Protein AF-A0A925V4B1-F1 (afdb_monomer)

Nearest PDB structures (foldseek):
  7tzh-assembly2_B  TM=5.522E-01  e=5.238E-01  Homo sapiens
  5gni-assembly1_B  TM=4.401E-01  e=1.198E+00  Homo sapiens
  6gvl-assembly1_A  TM=3.655E-01  e=3.356E-01  Homo sapiens
  5gni-assembly1_A  TM=3.678E-01  e=2.738E+00  Homo sapiens
  5c14-assembly1_A  TM=4.143E-01  e=3.764E+00  Homo sapiens

Secondary structure (DSSP, 8-state):
---TTSPSSPTTSPPPPHHHHHHHHHHHHTT---------S----PPPPPPTTSS-S--TT--B--S-SS--TT--TTS-HHHHHHHTTTSTTS--EEEEEEEESSTTPPTTB-----SSEEEEEEETTT--EEEEPP-TTSEEEEETTTSPTT--SSEEEEEEETTEEEE-SS-BSSSBHHHHS-TT--TT--SSEE--

pLDDT: mean 86.22, std 14.66, range [41.09, 98.56]

Solvent-accessible surface area (backbone atoms only — not comparable to full-atom values): 11482 Å² total; per-residue (Å²): 136,84,52,87,90,68,52,77,50,55,85,89,47,75,60,80,53,71,67,63,52,49,55,54,49,52,41,53,76,65,66,58,66,85,67,74,87,67,81,77,84,67,95,68,97,63,78,79,75,78,58,45,74,76,56,79,73,46,55,88,65,79,41,63,70,81,75,77,91,77,79,55,92,53,58,72,18,47,46,46,54,41,61,53,41,58,74,55,51,89,42,95,84,49,69,59,61,54,34,28,33,34,33,19,75,37,14,26,37,46,67,31,25,38,30,42,56,53,98,55,35,33,42,36,43,29,17,70,65,61,66,51,72,49,79,32,60,36,36,87,30,3,25,31,69,36,44,53,91,77,48,62,88,66,68,37,60,43,28,45,40,33,27,34,42,73,94,40,65,33,73,53,92,67,61,34,81,56,38,43,43,19,70,32,23,25,44,74,27,35,99,85,38,81,9,32,44,44,59,88

Radius of gyration: 22.38 Å; Cα contacts (8 Å, |Δi|>4): 380; chains: 1; bounding box: 33×60×64 Å

Structure (mmCIF, N/CA/C/O backbone):
data_AF-A0A925V4B1-F1
#
_entry.id   AF-A0A925V4B1-F1
#
loop_
_atom_site.group_PDB
_atom_site.id
_atom_site.type_symbol
_atom_site.label_atom_id
_atom_site.label_alt_id
_atom_site.label_comp_id
_atom_site.label_asym_id
_atom_site.label_entity_id
_atom_site.label_seq_id
_atom_site.pdbx_PDB_ins_code
_atom_site.Cartn_x
_atom_site.Cartn_y
_atom_site.Cartn_z
_atom_site.occupancy
_atom_site.B_iso_or_equiv
_atom_site.auth_seq_id
_atom_site.auth_comp_id
_atom_site.auth_asym_id
_atom_site.auth_atom_id
_atom_site.pdbx_PDB_model_num
ATOM 1 N N . MET A 1 1 ? 1.334 -31.512 34.031 1.00 49.00 1 MET A N 1
ATOM 2 C CA . MET A 1 1 ? 1.306 -31.664 35.501 1.00 49.00 1 MET A CA 1
ATOM 3 C C . MET A 1 1 ? 0.247 -30.714 36.030 1.00 49.00 1 MET A C 1
ATOM 5 O O . MET A 1 1 ? 0.410 -29.515 35.861 1.00 49.00 1 MET A O 1
ATOM 9 N N . LEU A 1 2 ? -0.864 -31.246 36.541 1.00 57.34 2 LEU A N 1
ATOM 10 C CA . LEU A 1 2 ? -1.879 -30.469 37.255 1.00 57.34 2 LEU A CA 1
ATOM 11 C C . LEU A 1 2 ? -1.449 -30.425 38.724 1.00 57.34 2 LEU A C 1
ATOM 13 O O . LEU A 1 2 ? -1.161 -31.473 39.297 1.00 57.34 2 LEU A O 1
ATOM 17 N N . ASP A 1 3 ? -1.338 -29.231 39.299 1.00 68.06 3 ASP A N 1
ATOM 18 C CA . ASP A 1 3 ? -1.132 -29.069 40.737 1.00 68.06 3 ASP A CA 1
ATOM 19 C C . ASP A 1 3 ? -2.505 -28.954 41.407 1.00 68.06 3 ASP A C 1
ATOM 21 O O . ASP A 1 3 ? -3.164 -27.912 41.343 1.00 68.06 3 ASP A O 1
ATOM 25 N N . ASP A 1 4 ? -2.957 -30.047 42.021 1.00 67.88 4 ASP A N 1
ATOM 26 C CA . ASP A 1 4 ? -4.250 -30.097 42.709 1.00 67.88 4 ASP A CA 1
ATOM 27 C C . ASP A 1 4 ? -4.299 -29.184 43.947 1.00 67.88 4 ASP A C 1
ATOM 29 O O . ASP A 1 4 ? -5.389 -28.820 44.396 1.00 67.88 4 ASP A O 1
ATOM 33 N N . ALA A 1 5 ? -3.142 -28.782 44.490 1.00 72.50 5 ALA A N 1
ATOM 34 C CA . ALA A 1 5 ? -3.058 -27.887 45.640 1.00 72.50 5 ALA A CA 1
ATOM 35 C C . ALA A 1 5 ? -3.142 -26.397 45.253 1.00 72.50 5 ALA A C 1
ATOM 37 O O . ALA A 1 5 ? -3.520 -25.578 46.094 1.00 72.50 5 ALA A O 1
ATOM 38 N N . ALA A 1 6 ? -2.839 -26.040 44.000 1.00 71.88 6 ALA A N 1
ATOM 39 C CA . ALA A 1 6 ? -2.863 -24.663 43.494 1.00 71.88 6 ALA A CA 1
ATOM 40 C C . ALA A 1 6 ? -3.460 -24.587 42.071 1.00 71.88 6 ALA A C 1
ATOM 42 O O . ALA A 1 6 ? -2.751 -24.339 41.093 1.00 71.88 6 ALA A O 1
ATOM 43 N N . PRO A 1 7 ? -4.778 -24.799 41.930 1.00 68.88 7 PRO A N 1
ATOM 44 C CA . PRO A 1 7 ? -5.421 -24.859 40.625 1.00 68.88 7 PRO A CA 1
ATOM 45 C C . PRO A 1 7 ? -5.481 -23.490 39.937 1.00 68.88 7 PRO A C 1
ATOM 47 O O . PRO A 1 7 ? -5.865 -22.492 40.550 1.00 68.88 7 PRO A O 1
ATOM 50 N N . MET A 1 8 ? -5.178 -23.467 38.637 1.00 73.88 8 MET A N 1
ATOM 51 C CA . MET A 1 8 ? -5.327 -22.290 37.776 1.00 73.88 8 MET A CA 1
ATOM 52 C C . MET A 1 8 ? -6.611 -22.393 36.925 1.00 73.88 8 MET A C 1
ATOM 54 O O . MET A 1 8 ? -6.894 -23.467 36.389 1.00 73.88 8 MET A O 1
ATOM 58 N N . PRO A 1 9 ? -7.372 -21.296 36.762 1.00 77.38 9 PRO A N 1
ATOM 59 C CA . PRO A 1 9 ? -7.164 -20.007 37.417 1.00 77.38 9 PRO A CA 1
ATOM 60 C C . PRO A 1 9 ? -7.539 -20.059 38.914 1.00 77.38 9 PRO A C 1
ATOM 62 O O . PRO A 1 9 ? -8.447 -20.806 39.295 1.00 77.38 9 PRO A O 1
ATOM 65 N N . PRO A 1 10 ? -6.862 -19.271 39.772 1.00 77.44 10 PRO A N 1
ATOM 66 C CA . PRO A 1 10 ? -7.240 -19.154 41.171 1.00 77.44 10 PRO A CA 1
ATOM 67 C C . PRO A 1 10 ? -8.636 -18.528 41.266 1.00 77.44 10 PRO A C 1
ATOM 69 O O . PRO A 1 10 ? -9.036 -17.732 40.410 1.00 77.44 10 PRO A O 1
ATOM 72 N N . ALA A 1 11 ? -9.385 -18.870 42.315 1.00 71.25 11 ALA A N 1
ATOM 73 C CA . ALA A 1 11 ? -10.698 -18.274 42.550 1.00 71.25 11 ALA A CA 1
ATOM 74 C C . ALA A 1 11 ? -10.593 -16.730 42.564 1.00 71.25 11 ALA A C 1
ATOM 76 O O . ALA A 1 11 ? -9.664 -16.198 43.179 1.00 71.25 11 ALA A O 1
ATOM 77 N N . PRO A 1 12 ? -11.514 -15.998 41.906 1.00 74.75 12 PRO A N 1
ATOM 78 C CA . PRO A 1 12 ? -12.818 -16.440 41.395 1.00 74.75 12 PRO A CA 1
ATOM 79 C C . PRO A 1 12 ? -12.824 -16.912 39.927 1.00 74.75 12 PRO A C 1
ATOM 81 O O . PRO A 1 12 ? -13.897 -17.045 39.341 1.00 74.75 12 PRO A O 1
ATOM 84 N N . GLY A 1 13 ? -11.662 -17.142 39.310 1.00 76.31 13 GLY A N 1
ATOM 85 C CA . GLY A 1 13 ? -11.591 -17.625 37.932 1.00 76.31 13 GLY A CA 1
ATOM 86 C C . GLY A 1 13 ? -12.298 -18.973 37.762 1.00 76.31 13 GLY A C 1
ATOM 87 O O . GLY A 1 13 ? -12.144 -19.878 38.582 1.00 76.31 13 GLY A O 1
ATOM 88 N N . THR A 1 14 ? -13.080 -19.113 36.692 1.00 80.44 14 THR A N 1
ATOM 89 C CA . THR A 1 14 ? -13.706 -20.396 36.341 1.00 80.44 14 THR A CA 1
ATOM 90 C C . THR A 1 14 ? -12.685 -21.261 35.613 1.00 80.44 14 THR A C 1
ATOM 92 O O . THR A 1 14 ? -11.988 -20.777 34.722 1.00 80.44 14 THR A O 1
ATOM 95 N N . ARG A 1 15 ? -12.562 -22.531 36.011 1.00 79.69 15 ARG A N 1
ATOM 96 C CA . ARG A 1 15 ? -11.698 -23.489 35.310 1.00 79.69 15 ARG A CA 1
ATOM 97 C C . ARG A 1 15 ? -12.251 -23.785 33.923 1.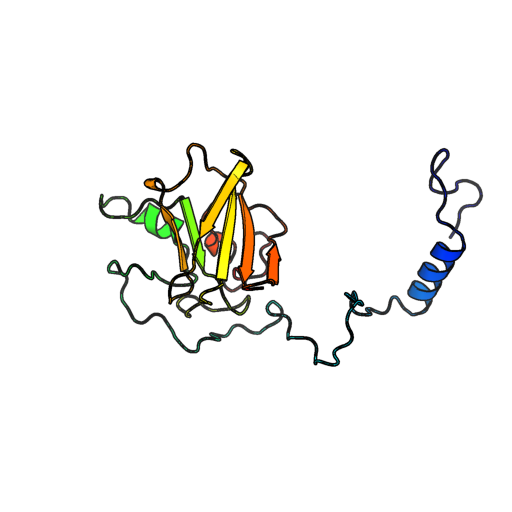00 79.69 15 ARG A C 1
ATOM 99 O O . ARG A 1 15 ? -13.463 -23.767 33.723 1.00 79.69 15 ARG A O 1
ATOM 106 N N . VAL A 1 16 ? -11.346 -24.122 33.012 1.00 83.19 16 VAL A N 1
ATOM 107 C CA . VAL A 1 16 ? -11.712 -24.672 31.707 1.00 83.19 16 VAL A CA 1
ATOM 108 C C . VAL A 1 16 ? -12.557 -25.940 31.928 1.00 83.19 16 VAL A C 1
ATOM 110 O O . VAL A 1 16 ? -12.183 -26.766 32.772 1.00 83.19 16 VAL A O 1
ATOM 113 N N . PRO A 1 17 ? -13.699 -26.088 31.239 1.00 86.31 17 PRO A N 1
ATOM 114 C CA . PRO A 1 17 ? -14.506 -27.302 31.267 1.00 86.31 17 PRO A CA 1
ATOM 115 C C . PRO A 1 17 ? -13.692 -28.567 30.940 1.00 86.31 17 PRO A C 1
ATOM 117 O O . PRO A 1 17 ? -12.715 -28.533 30.191 1.00 86.31 17 PRO A O 1
ATOM 120 N N . ALA A 1 18 ? -14.058 -29.702 31.542 1.00 83.56 18 ALA A N 1
ATOM 121 C CA . ALA A 1 18 ? -13.287 -30.946 31.416 1.00 83.56 18 ALA A CA 1
ATOM 122 C C . ALA A 1 18 ? -13.274 -31.507 29.981 1.00 83.56 18 ALA A C 1
ATOM 124 O O . ALA A 1 18 ? -12.309 -32.148 29.574 1.00 83.56 18 ALA A O 1
ATOM 125 N N . ASP A 1 19 ? -14.334 -31.254 29.224 1.00 83.88 19 ASP A N 1
ATOM 126 C CA . ASP A 1 19 ? -14.480 -31.568 27.805 1.00 83.88 19 ASP A CA 1
ATOM 127 C C . ASP A 1 19 ? -13.567 -30.707 26.920 1.00 83.88 19 ASP A C 1
ATOM 129 O O . ASP A 1 19 ? -12.874 -31.253 26.065 1.00 83.88 19 ASP A O 1
ATOM 133 N N . GLU A 1 20 ? -13.470 -29.399 27.172 1.00 84.56 20 GLU A N 1
ATOM 134 C CA . GLU A 1 20 ? -12.514 -28.524 26.472 1.00 84.56 20 GLU A CA 1
ATOM 135 C C . GLU A 1 20 ? -11.054 -28.926 26.748 1.00 84.56 20 GLU A C 1
ATOM 137 O O . GLU A 1 20 ? -10.224 -28.989 25.837 1.00 84.56 20 GLU A O 1
ATOM 142 N N . LEU A 1 21 ? -10.742 -29.276 27.999 1.00 84.88 21 LEU A N 1
ATOM 143 C CA . LEU A 1 21 ? -9.432 -29.808 28.385 1.00 84.88 21 LEU A CA 1
ATOM 144 C C . LEU A 1 21 ? -9.098 -31.121 27.6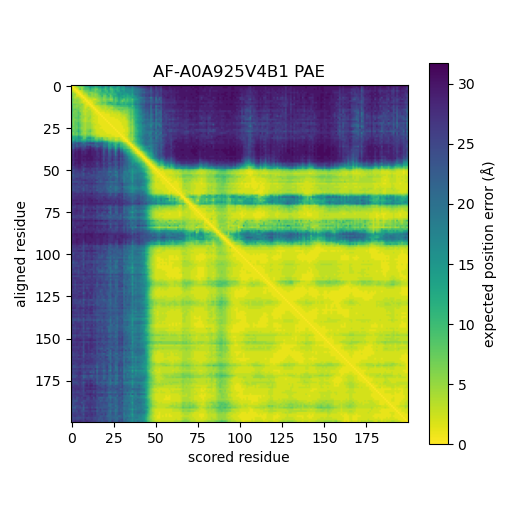68 1.00 84.88 21 LEU A C 1
ATOM 146 O O . LEU A 1 21 ? -7.956 -31.301 27.243 1.00 84.88 21 LEU A O 1
ATOM 150 N N . ALA A 1 22 ? -10.070 -32.024 27.524 1.00 85.81 22 ALA A N 1
ATOM 151 C CA . ALA A 1 22 ? -9.876 -33.302 26.844 1.00 85.81 22 ALA A CA 1
ATOM 152 C C . ALA A 1 22 ? -9.576 -33.117 25.348 1.00 85.81 22 ALA A C 1
ATOM 154 O O . ALA A 1 22 ? -8.694 -33.790 24.816 1.00 85.81 22 ALA A O 1
ATOM 155 N N . ILE A 1 23 ? -10.251 -32.169 24.687 1.00 84.56 23 ILE A N 1
ATOM 156 C CA . ILE A 1 23 ? -9.988 -31.814 23.283 1.00 84.56 23 ILE A CA 1
ATOM 157 C C . ILE A 1 23 ? -8.551 -31.301 23.121 1.00 84.56 23 ILE A C 1
ATOM 159 O O . ILE A 1 23 ? -7.816 -31.763 22.248 1.00 84.56 23 ILE A O 1
ATOM 163 N N . PHE A 1 24 ? -8.120 -30.387 23.994 1.00 83.56 24 PHE A N 1
ATOM 164 C CA . PHE A 1 24 ? -6.766 -29.836 23.944 1.00 83.56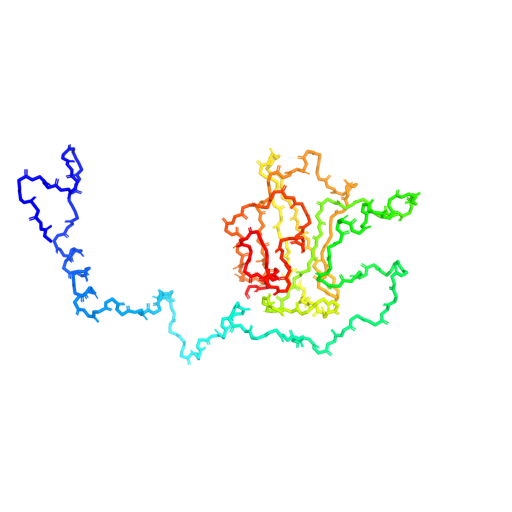 24 PHE A CA 1
ATOM 165 C C . PHE A 1 24 ? -5.681 -30.888 24.231 1.00 83.56 24 PHE A C 1
ATOM 167 O O . PHE A 1 24 ? -4.649 -30.920 23.562 1.00 83.56 24 PHE A O 1
ATOM 174 N N . GLN A 1 25 ? -5.912 -31.784 25.195 1.00 87.00 25 GLN A N 1
ATOM 175 C CA . GLN A 1 25 ? -4.985 -32.878 25.505 1.00 87.00 25 GLN A CA 1
ATOM 176 C C . GLN A 1 25 ? -4.848 -33.860 24.342 1.00 87.00 25 GLN A C 1
ATOM 178 O O . GLN A 1 25 ? -3.724 -34.212 23.991 1.00 87.00 25 GLN A O 1
ATOM 183 N N . ALA A 1 26 ? -5.957 -34.229 23.696 1.00 86.38 26 ALA A N 1
ATOM 184 C CA . ALA A 1 26 ? -5.928 -35.080 22.511 1.00 86.38 26 ALA A CA 1
ATOM 185 C C . ALA A 1 26 ? -5.111 -34.446 21.367 1.00 86.38 26 ALA A C 1
ATOM 187 O O . ALA A 1 26 ? -4.358 -35.146 20.691 1.00 86.38 26 ALA A O 1
ATOM 188 N N . TRP A 1 27 ? -5.191 -33.121 21.185 1.00 83.69 27 TRP A N 1
ATOM 189 C CA . TRP A 1 27 ? -4.369 -32.396 20.208 1.00 83.69 27 TRP A CA 1
ATOM 190 C C . TRP A 1 27 ? -2.867 -32.436 20.545 1.00 83.69 27 TRP A C 1
ATOM 192 O O . TRP A 1 27 ? -2.040 -32.677 19.664 1.00 83.69 27 TRP A O 1
ATOM 202 N N . ILE A 1 28 ? -2.494 -32.271 21.820 1.00 85.06 28 ILE A N 1
ATOM 203 C CA . ILE A 1 28 ? -1.094 -32.413 22.263 1.00 85.06 28 ILE A CA 1
ATOM 204 C C . ILE A 1 28 ? -0.592 -33.844 22.035 1.00 85.06 28 ILE A C 1
ATOM 206 O O . ILE A 1 28 ? 0.507 -34.034 21.516 1.00 85.06 28 ILE A O 1
ATOM 210 N N . GLU A 1 29 ? -1.382 -34.851 22.410 1.00 86.38 29 GLU A N 1
ATOM 211 C CA . GLU A 1 29 ? -1.022 -36.269 22.270 1.00 86.38 29 GLU A CA 1
ATOM 212 C C . GLU A 1 29 ? -0.866 -36.694 20.806 1.00 86.38 29 GLU A C 1
ATOM 214 O O . GLU A 1 29 ? -0.015 -37.527 20.494 1.00 86.38 29 GLU A O 1
ATOM 219 N N . ALA A 1 30 ? -1.613 -36.066 19.897 1.00 82.31 30 ALA A N 1
ATOM 220 C CA . ALA A 1 30 ? -1.451 -36.228 18.456 1.00 82.31 30 ALA A CA 1
ATOM 221 C C . ALA A 1 30 ? -0.156 -35.590 17.903 1.00 82.31 30 ALA A C 1
ATOM 223 O O . ALA A 1 30 ? 0.099 -35.665 16.703 1.00 82.31 30 ALA A O 1
ATOM 224 N N . GLY A 1 31 ? 0.673 -34.978 18.756 1.00 82.62 31 GLY A N 1
ATOM 225 C CA . GLY A 1 31 ? 1.925 -34.332 18.368 1.00 82.62 31 GLY A CA 1
ATOM 226 C C . GLY A 1 31 ? 1.746 -32.884 17.930 1.00 82.62 31 GLY A C 1
ATOM 227 O O . GLY A 1 31 ? 2.554 -32.395 17.141 1.00 82.62 31 GLY A O 1
ATOM 228 N N . SER A 1 32 ? 0.705 -32.202 18.429 1.00 77.00 32 SER A N 1
ATOM 229 C CA . SER A 1 32 ? 0.337 -30.841 18.012 1.00 77.00 32 SER A CA 1
ATOM 230 C C . SER A 1 32 ? 0.306 -30.714 16.483 1.00 77.00 32 SER A C 1
ATOM 232 O O . SER A 1 32 ? 1.036 -29.890 15.924 1.00 77.00 32 SER A O 1
ATOM 234 N N . PRO A 1 33 ? -0.459 -31.578 15.786 1.00 74.25 33 PRO A N 1
ATOM 235 C CA . PRO A 1 33 ? -0.503 -31.551 14.338 1.00 74.25 33 PRO A CA 1
ATOM 236 C C . PRO A 1 33 ? -0.977 -30.165 13.910 1.00 74.25 33 PRO A C 1
ATOM 238 O O . PRO A 1 33 ? -1.982 -29.648 14.410 1.00 74.25 33 PRO A O 1
ATOM 241 N N . ALA A 1 34 ? -0.207 -29.548 13.018 1.00 63.53 34 ALA A N 1
ATOM 242 C CA . ALA A 1 34 ? -0.614 -28.338 12.335 1.00 63.53 34 ALA A CA 1
ATOM 243 C C . ALA A 1 34 ? -1.689 -28.722 11.315 1.00 63.53 34 ALA A C 1
ATOM 245 O O . ALA A 1 34 ? -1.418 -28.822 10.123 1.00 63.53 34 ALA A O 1
ATOM 246 N N . ASP A 1 35 ? -2.903 -28.990 11.785 1.00 56.28 35 ASP A N 1
ATOM 247 C CA . ASP A 1 35 ? -4.047 -28.849 10.902 1.00 56.28 35 ASP A CA 1
ATOM 248 C C . ASP A 1 35 ? -4.189 -27.357 10.613 1.00 56.28 35 ASP A C 1
ATOM 250 O O . ASP A 1 35 ? -4.076 -26.518 11.515 1.00 56.28 35 ASP A O 1
ATOM 254 N N . ALA A 1 36 ? -4.363 -27.024 9.332 1.00 53.56 36 ALA A N 1
ATOM 255 C CA . ALA A 1 36 ? -4.656 -25.666 8.910 1.00 53.56 36 ALA A CA 1
ATOM 256 C C . ALA A 1 36 ? -5.753 -25.110 9.821 1.00 53.56 36 ALA A C 1
ATOM 258 O O . ALA A 1 36 ? -6.747 -25.796 10.070 1.00 53.56 36 ALA A O 1
ATOM 259 N N . CYS A 1 37 ? -5.575 -23.886 10.323 1.00 51.81 37 CYS A N 1
ATOM 260 C CA . CYS A 1 37 ? -6.653 -23.135 10.949 1.00 51.81 37 CYS A CA 1
ATOM 261 C C . CYS A 1 37 ? -7.793 -23.038 9.932 1.00 51.81 37 CYS A C 1
ATOM 263 O O . CYS A 1 37 ? -7.821 -22.142 9.090 1.00 51.81 37 CYS A O 1
ATOM 265 N N . GLY A 1 38 ? -8.692 -24.017 9.956 1.00 44.50 38 GLY A N 1
ATOM 266 C CA . GLY A 1 38 ? -9.806 -24.095 9.048 1.00 44.50 38 GLY A CA 1
ATOM 267 C C . GLY A 1 38 ? -10.723 -22.934 9.359 1.00 44.50 38 GLY A C 1
ATOM 268 O O . GLY A 1 38 ? -11.460 -22.963 10.344 1.00 44.50 38 GLY A O 1
ATOM 269 N N . VAL A 1 39 ? -10.752 -21.951 8.464 1.00 45.94 39 VAL A N 1
ATOM 270 C CA . VAL A 1 39 ? -12.002 -21.288 8.091 1.00 45.94 39 VAL A CA 1
ATOM 271 C C . VAL A 1 39 ? -12.924 -22.356 7.495 1.00 45.94 39 VAL A C 1
ATOM 273 O O . VAL A 1 39 ? -13.134 -22.475 6.296 1.00 45.94 39 VAL A O 1
ATOM 276 N N . GLY A 1 40 ? -13.412 -23.222 8.380 1.00 43.75 40 GLY A N 1
ATOM 277 C CA . GLY A 1 40 ? -14.228 -24.384 8.089 1.00 43.75 40 GLY A CA 1
ATOM 278 C C . GLY A 1 40 ? -15.693 -24.023 8.186 1.00 43.75 40 GLY A C 1
ATOM 279 O O . GLY A 1 40 ? -16.413 -24.525 9.041 1.00 43.75 40 GLY A O 1
ATOM 280 N N . GLY A 1 41 ? -16.104 -23.131 7.295 1.00 41.09 41 GLY A N 1
ATOM 281 C CA . GLY A 1 41 ? -17.489 -22.930 6.920 1.00 41.09 41 GLY A CA 1
ATOM 282 C C . GLY A 1 41 ? -17.602 -22.701 5.420 1.00 41.09 41 GLY A C 1
ATOM 283 O O . GLY A 1 41 ? -18.331 -21.806 5.017 1.00 41.09 41 GLY A O 1
ATOM 284 N N . SER A 1 42 ? -16.867 -23.456 4.598 1.00 42.81 42 SER A N 1
ATOM 285 C CA . SER A 1 42 ? -17.283 -23.787 3.229 1.00 42.81 42 SER A CA 1
ATOM 286 C C . SER A 1 42 ? -16.406 -24.876 2.629 1.00 42.81 42 SER A C 1
ATOM 288 O O . SER A 1 42 ? -15.192 -24.742 2.507 1.00 42.81 42 SER A O 1
ATOM 290 N N . GLU A 1 43 ? -17.068 -25.959 2.242 1.00 51.25 43 GLU A N 1
ATOM 291 C CA . GLU A 1 43 ? -16.523 -26.988 1.377 1.00 51.25 43 GLU A CA 1
ATOM 292 C C . GLU A 1 43 ? -16.261 -26.400 -0.014 1.00 51.25 43 GLU A C 1
ATOM 294 O O . GLU A 1 43 ? -17.186 -26.035 -0.736 1.00 51.25 43 GLU A O 1
ATOM 299 N N . SER A 1 44 ? -14.996 -26.337 -0.408 1.00 43.97 44 SER A N 1
ATOM 300 C CA . SER A 1 44 ? -14.596 -26.389 -1.810 1.00 43.97 44 SER A CA 1
ATOM 301 C C . SER A 1 44 ? -13.186 -26.955 -1.849 1.00 43.97 44 SER A C 1
ATOM 303 O O . SER A 1 44 ? -12.261 -26.366 -1.297 1.00 43.97 44 SER A O 1
ATOM 305 N N . GLY A 1 45 ? -13.036 -28.142 -2.437 1.00 42.09 45 GLY A N 1
ATOM 306 C CA . GLY A 1 45 ? -11.761 -28.838 -2.604 1.00 42.09 45 GLY A CA 1
ATOM 307 C C . GLY A 1 45 ? -10.857 -28.174 -3.642 1.00 42.09 45 GLY A C 1
ATOM 308 O O . GLY A 1 45 ? -10.513 -28.806 -4.637 1.00 42.09 45 GLY A O 1
ATOM 309 N N . GLY A 1 46 ? -10.503 -26.909 -3.425 1.00 44.84 46 GLY A N 1
ATOM 310 C CA . GLY A 1 46 ? -9.383 -26.265 -4.102 1.00 44.84 46 GLY A CA 1
ATOM 311 C C . GLY A 1 46 ? -8.076 -26.641 -3.412 1.00 44.84 46 GLY A C 1
ATOM 312 O O . GLY A 1 46 ? -8.035 -26.783 -2.18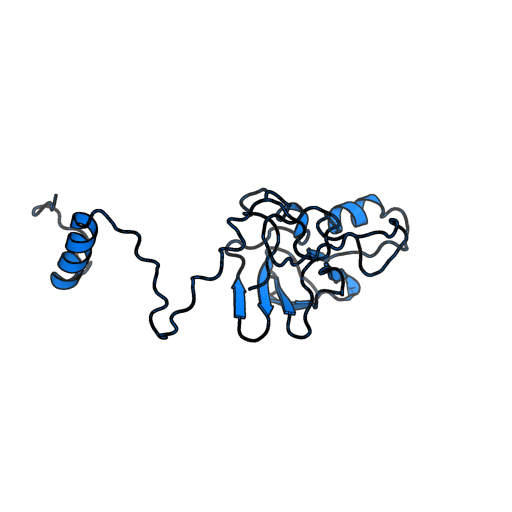8 1.00 44.84 46 GLY A O 1
ATOM 313 N N . GLU A 1 47 ? -7.008 -26.816 -4.189 1.00 50.44 47 GLU A N 1
ATOM 314 C CA . GLU A 1 47 ? -5.653 -26.740 -3.639 1.00 50.44 47 GLU A CA 1
ATOM 315 C C . GLU A 1 47 ? -5.534 -25.429 -2.842 1.00 50.44 47 GLU A C 1
ATOM 317 O O . GLU A 1 47 ? -6.091 -24.416 -3.277 1.00 50.44 47 GLU A O 1
ATOM 322 N N . PRO A 1 48 ? -4.889 -25.426 -1.661 1.00 56.44 48 PRO A N 1
ATOM 323 C CA . PRO A 1 48 ? -4.688 -24.187 -0.929 1.00 56.44 48 PRO A CA 1
ATOM 324 C C . PRO A 1 48 ? -3.954 -23.209 -1.848 1.00 56.44 48 PRO A C 1
ATOM 326 O O . PRO A 1 48 ? -2.892 -23.544 -2.375 1.00 56.44 48 PRO A O 1
ATOM 329 N N . GLU A 1 49 ? -4.548 -22.033 -2.063 1.00 64.69 49 GLU A N 1
ATOM 330 C CA . GLU A 1 49 ? -3.903 -20.936 -2.785 1.00 64.69 49 GLU A CA 1
ATOM 331 C C . GLU A 1 49 ? -2.476 -20.762 -2.232 1.00 64.69 49 GLU A C 1
ATOM 333 O O . GLU A 1 49 ? -2.299 -20.751 -1.003 1.00 64.69 49 GLU A O 1
ATOM 338 N N . PRO A 1 50 ? -1.448 -20.686 -3.097 1.00 79.56 50 PRO A N 1
ATOM 339 C CA . PRO A 1 50 ? -0.071 -20.574 -2.643 1.00 79.56 50 PRO A CA 1
ATOM 340 C C . PRO A 1 50 ? 0.074 -19.332 -1.763 1.00 79.56 50 PRO A C 1
ATOM 342 O O . PRO A 1 50 ? -0.392 -18.249 -2.116 1.00 79.56 50 PRO A O 1
ATOM 345 N N . ASN A 1 51 ? 0.708 -19.489 -0.599 1.00 88.12 51 ASN A N 1
ATOM 346 C CA . ASN A 1 51 ? 0.918 -18.381 0.324 1.00 88.12 51 ASN A CA 1
ATOM 347 C C . ASN A 1 51 ? 1.750 -17.291 -0.376 1.00 88.12 51 ASN A C 1
ATOM 349 O O . ASN A 1 51 ? 2.923 -17.531 -0.664 1.00 88.12 51 ASN A O 1
ATOM 353 N N . PRO A 1 52 ? 1.213 -16.079 -0.598 1.00 92.12 52 PRO A N 1
ATOM 354 C CA . PRO A 1 52 ? 1.921 -15.049 -1.353 1.00 92.12 52 PRO A CA 1
ATOM 355 C C . PRO A 1 52 ? 3.113 -14.451 -0.589 1.00 92.12 52 PRO A C 1
ATOM 357 O O . PRO A 1 52 ? 3.833 -13.624 -1.145 1.00 92.12 52 PRO A O 1
ATOM 360 N N . PHE A 1 53 ? 3.317 -14.841 0.675 1.00 93.50 53 PHE A N 1
ATOM 361 C CA . PHE A 1 53 ? 4.483 -14.503 1.496 1.00 93.50 53 PHE A CA 1
ATOM 362 C C . PHE A 1 53 ? 5.551 -15.605 1.547 1.00 93.50 53 PHE A C 1
ATOM 364 O O . PHE A 1 53 ? 6.595 -15.387 2.147 1.00 93.50 53 PHE A O 1
ATOM 371 N N . ASP A 1 54 ? 5.296 -16.780 0.968 1.00 93.25 54 ASP A N 1
ATOM 372 C CA . ASP A 1 54 ? 6.244 -17.902 0.923 1.00 93.25 54 ASP A CA 1
ATOM 373 C C . ASP A 1 54 ? 6.577 -18.228 -0.536 1.00 93.25 54 ASP A C 1
ATOM 375 O O . ASP A 1 54 ? 6.290 -19.307 -1.053 1.00 93.25 54 ASP A O 1
ATOM 379 N N . VAL A 1 55 ? 7.101 -17.219 -1.235 1.00 92.06 55 VAL A N 1
ATOM 380 C CA . VAL A 1 55 ? 7.498 -17.315 -2.643 1.00 92.06 55 VAL A CA 1
ATOM 381 C C . VAL A 1 55 ? 8.920 -16.813 -2.830 1.00 92.06 55 VAL A C 1
ATOM 383 O O . VAL A 1 55 ? 9.362 -15.884 -2.154 1.00 92.06 55 VAL A O 1
ATOM 386 N N . ASP A 1 56 ? 9.638 -17.396 -3.785 1.00 94.38 56 ASP A N 1
ATOM 387 C CA . ASP A 1 56 ? 10.929 -16.851 -4.183 1.00 94.38 56 ASP A CA 1
ATOM 388 C C . ASP A 1 56 ? 10.753 -15.472 -4.842 1.00 94.38 56 ASP A C 1
ATOM 390 O O . ASP A 1 56 ? 9.732 -15.218 -5.492 1.00 94.38 56 ASP A O 1
ATOM 394 N N . PRO A 1 57 ? 11.747 -14.575 -4.728 1.00 96.69 57 PRO A N 1
ATOM 395 C CA . PRO A 1 57 ? 11.676 -13.278 -5.375 1.00 96.69 57 PRO A CA 1
ATOM 396 C C . PRO A 1 57 ? 11.539 -13.386 -6.899 1.00 96.69 57 PRO A C 1
ATOM 398 O O . PRO A 1 57 ? 12.436 -13.876 -7.589 1.00 96.69 57 PRO A O 1
ATOM 401 N N . VAL A 1 58 ? 10.429 -12.882 -7.432 1.00 95.25 58 VAL A N 1
ATOM 402 C CA . VAL A 1 58 ? 10.096 -12.906 -8.861 1.00 95.25 58 VAL A CA 1
ATOM 403 C C . VAL A 1 58 ? 9.262 -11.679 -9.214 1.00 95.25 58 VAL A C 1
ATOM 405 O O . VAL A 1 58 ? 8.582 -11.140 -8.348 1.00 95.25 58 VAL A O 1
ATOM 408 N N . CYS A 1 59 ? 9.339 -11.228 -10.468 1.00 97.00 59 CYS A N 1
ATOM 409 C CA . CYS A 1 59 ? 8.391 -10.251 -10.994 1.00 97.00 59 CYS A CA 1
ATOM 410 C C . CYS A 1 59 ? 7.195 -10.978 -11.609 1.00 97.00 59 CYS A C 1
ATOM 412 O O . CYS A 1 59 ? 7.280 -11.452 -12.744 1.00 97.00 59 CYS A O 1
ATOM 414 N N . THR A 1 60 ? 6.094 -11.078 -10.869 1.00 95.94 60 THR A N 1
ATOM 415 C CA . THR A 1 60 ? 4.910 -11.852 -11.281 1.00 95.94 60 THR A CA 1
ATOM 416 C C . THR A 1 60 ? 4.214 -11.240 -12.494 1.00 95.94 60 THR A C 1
ATOM 418 O O . THR A 1 60 ? 3.627 -11.958 -13.298 1.00 95.94 60 THR A O 1
ATOM 421 N N . SER A 1 61 ? 4.284 -9.916 -12.659 1.00 95.50 61 SER A N 1
ATOM 422 C CA . SER A 1 61 ? 3.690 -9.231 -13.814 1.00 95.50 61 SER A CA 1
ATOM 423 C C . SER A 1 61 ? 4.494 -9.390 -15.105 1.00 95.50 61 SER A C 1
ATOM 425 O O . SER A 1 61 ? 4.004 -9.000 -16.167 1.00 95.50 61 SER A O 1
ATOM 427 N N . GLU A 1 62 ? 5.729 -9.906 -15.009 1.00 96.31 62 GLU A N 1
ATOM 428 C CA . GLU A 1 62 ? 6.719 -9.997 -16.093 1.00 96.31 62 GLU A CA 1
ATOM 429 C C . GLU A 1 62 ? 7.029 -8.647 -16.771 1.00 96.31 62 GLU A C 1
ATOM 431 O O . GLU A 1 62 ? 7.701 -8.588 -17.803 1.00 96.31 62 GLU A O 1
ATOM 436 N N . GLN A 1 63 ? 6.558 -7.547 -16.182 1.00 95.12 63 GLN A N 1
ATOM 437 C CA . GLN A 1 63 ? 6.646 -6.202 -16.719 1.00 95.12 63 GLN A CA 1
ATOM 438 C C . GLN A 1 63 ? 7.408 -5.328 -15.741 1.00 95.12 63 GLN A C 1
ATOM 440 O O . GLN A 1 63 ? 7.052 -5.206 -14.569 1.00 95.12 63 GLN A O 1
ATOM 445 N N . TYR A 1 64 ? 8.461 -4.709 -16.256 1.00 94.62 64 TYR A N 1
ATOM 446 C CA . TYR A 1 64 ? 9.282 -3.779 -15.507 1.00 94.62 64 TYR A CA 1
ATOM 447 C C . TYR A 1 64 ? 9.037 -2.362 -16.001 1.00 94.62 64 TYR A C 1
ATOM 449 O O . TYR A 1 64 ? 8.781 -2.130 -17.185 1.00 94.62 64 TYR A O 1
ATOM 457 N N . TRP A 1 65 ? 9.160 -1.419 -15.080 1.00 91.25 65 TRP A N 1
ATOM 458 C CA . TRP A 1 65 ? 9.270 -0.008 -15.368 1.00 91.25 65 TRP A CA 1
ATOM 459 C C . TRP A 1 65 ? 10.415 0.221 -16.351 1.00 91.25 65 TRP A C 1
ATOM 461 O O . TRP A 1 65 ? 11.553 -0.175 -16.099 1.00 91.25 65 TRP A O 1
ATOM 471 N N . GLY A 1 66 ? 10.077 0.798 -17.500 1.00 83.56 66 GLY A N 1
ATOM 472 C CA . GLY A 1 66 ? 11.017 1.077 -18.582 1.00 83.56 66 GLY A CA 1
ATOM 473 C C . GLY A 1 66 ? 11.198 2.565 -18.863 1.00 83.56 66 GLY A C 1
ATOM 474 O O . GLY A 1 66 ? 11.976 2.899 -19.754 1.00 83.56 66 GLY A O 1
ATOM 475 N N . ASP A 1 67 ? 10.479 3.421 -18.137 1.00 76.06 67 ASP A N 1
ATOM 476 C CA . ASP A 1 67 ? 10.558 4.872 -18.269 1.00 76.06 67 ASP A CA 1
ATOM 477 C C . ASP A 1 67 ? 11.676 5.422 -17.358 1.00 76.06 67 ASP A C 1
ATOM 479 O O . ASP A 1 67 ? 12.185 4.722 -16.474 1.00 76.06 67 ASP A O 1
ATOM 483 N N . ASP A 1 68 ? 12.117 6.648 -17.613 1.00 75.25 68 ASP A N 1
ATOM 484 C CA . ASP A 1 68 ? 13.079 7.370 -16.779 1.00 75.25 68 ASP A CA 1
ATOM 485 C C . ASP A 1 68 ? 12.404 7.988 -15.541 1.00 75.25 68 ASP A C 1
ATOM 487 O O . ASP A 1 68 ? 11.208 7.809 -15.301 1.00 75.25 68 ASP A O 1
ATOM 491 N N . ASP A 1 69 ? 13.190 8.687 -14.719 1.00 72.19 69 ASP A N 1
ATOM 492 C CA . ASP A 1 69 ? 12.713 9.356 -13.502 1.00 72.19 69 ASP A CA 1
ATOM 493 C C . ASP A 1 69 ? 11.912 10.655 -13.816 1.00 72.19 69 ASP A C 1
ATOM 495 O O . ASP A 1 69 ? 11.504 11.375 -12.903 1.00 72.19 69 ASP A O 1
ATOM 499 N N . ASP A 1 70 ? 11.652 10.971 -15.096 1.00 69.50 70 ASP A N 1
ATOM 500 C CA . ASP A 1 70 ? 11.048 12.235 -15.539 1.00 69.50 70 ASP A CA 1
ATOM 501 C C . ASP A 1 70 ? 9.511 12.234 -15.413 1.00 69.50 70 ASP A C 1
ATOM 503 O O . ASP A 1 70 ? 8.759 12.104 -16.382 1.00 69.50 70 ASP A O 1
ATOM 507 N N . GLY A 1 71 ? 9.025 12.444 -14.187 1.00 69.56 71 GLY A N 1
ATOM 508 C CA . GLY A 1 71 ? 7.682 12.978 -13.916 1.00 69.56 71 GLY A CA 1
ATOM 509 C C . GLY A 1 71 ? 6.491 12.111 -14.345 1.00 69.56 71 GLY A C 1
ATOM 510 O O . GLY A 1 71 ? 5.360 12.609 -14.375 1.00 69.56 71 GLY A O 1
ATOM 511 N N . ASP A 1 72 ? 6.697 10.833 -14.674 1.00 83.31 72 ASP A N 1
ATOM 512 C CA . ASP A 1 72 ? 5.589 9.948 -15.019 1.00 83.31 72 ASP A CA 1
ATOM 513 C C . ASP A 1 72 ? 4.688 9.729 -13.785 1.00 83.31 72 ASP A C 1
ATOM 515 O O . ASP A 1 72 ? 5.147 9.242 -12.746 1.00 83.31 72 ASP A O 1
ATOM 519 N N . PRO A 1 73 ? 3.378 10.028 -13.874 1.00 83.44 73 PRO A N 1
ATOM 520 C CA . PRO A 1 73 ? 2.463 9.946 -12.735 1.00 83.44 73 PRO A CA 1
ATOM 521 C C . PRO A 1 73 ? 2.280 8.521 -12.199 1.00 83.44 73 PRO A C 1
ATOM 523 O O . PRO A 1 73 ? 1.690 8.325 -11.133 1.00 83.44 73 PRO A O 1
ATOM 526 N N . ARG A 1 74 ? 2.738 7.505 -12.936 1.00 87.31 74 ARG A N 1
ATOM 527 C CA . ARG A 1 74 ? 2.681 6.118 -12.500 1.00 87.31 74 ARG A CA 1
ATOM 528 C C . ARG A 1 74 ? 3.760 5.787 -11.470 1.00 87.31 74 ARG A C 1
ATOM 530 O O . ARG A 1 74 ? 3.477 4.924 -10.640 1.00 87.31 74 ARG A O 1
ATOM 537 N N . MET A 1 75 ? 4.888 6.509 -11.464 1.00 91.31 75 MET A N 1
ATOM 538 C CA . MET A 1 75 ? 6.037 6.381 -10.548 1.00 91.31 75 MET A CA 1
ATOM 539 C C . MET A 1 75 ? 6.709 4.994 -10.532 1.00 91.31 75 MET A C 1
ATOM 541 O O . MET A 1 75 ? 6.111 3.992 -10.919 1.00 91.31 75 MET A O 1
ATOM 545 N N . HIS A 1 76 ? 7.941 4.913 -10.018 1.00 93.12 76 HIS A N 1
ATOM 546 C CA . HIS A 1 76 ? 8.691 3.657 -9.876 1.00 93.12 76 HIS A CA 1
ATOM 547 C C . HIS A 1 76 ? 8.064 2.697 -8.847 1.00 93.12 76 HIS A C 1
ATOM 549 O O . HIS A 1 76 ? 8.057 2.997 -7.648 1.00 93.12 76 HIS A O 1
ATOM 555 N N . PRO A 1 77 ? 7.577 1.511 -9.256 1.00 95.69 77 PRO A N 1
ATOM 556 C CA . PRO A 1 77 ? 7.034 0.519 -8.330 1.00 95.69 77 PRO A CA 1
ATOM 557 C C . PRO A 1 77 ? 8.080 -0.027 -7.351 1.00 95.69 77 PRO A C 1
ATOM 559 O O . PRO A 1 77 ? 9.225 -0.305 -7.708 1.00 95.69 77 PRO A O 1
ATOM 562 N N . GLY A 1 78 ? 7.689 -0.209 -6.093 1.00 94.94 78 GLY A N 1
ATOM 563 C CA . GLY A 1 78 ? 8.499 -0.853 -5.059 1.00 94.94 78 GLY A CA 1
ATOM 564 C C . GLY A 1 78 ? 9.610 0.016 -4.457 1.00 94.94 78 GLY A C 1
ATOM 565 O O . GLY A 1 78 ? 10.176 -0.374 -3.433 1.00 94.94 78 GLY A O 1
ATOM 566 N N . ARG A 1 79 ? 9.909 1.192 -5.021 1.00 93.62 79 ARG A N 1
ATOM 567 C CA . ARG A 1 79 ? 10.869 2.152 -4.448 1.00 93.62 79 ARG A CA 1
ATOM 568 C C . ARG A 1 79 ? 10.234 2.993 -3.338 1.00 93.62 79 ARG A C 1
ATOM 570 O O . ARG A 1 79 ? 9.011 3.092 -3.251 1.00 93.62 79 ARG A O 1
ATOM 577 N N . ASP A 1 80 ? 11.051 3.577 -2.465 1.00 90.62 80 ASP A N 1
ATOM 578 C CA . ASP A 1 80 ? 10.567 4.472 -1.408 1.00 90.62 80 ASP A CA 1
ATOM 579 C C . ASP A 1 80 ? 10.182 5.837 -1.990 1.00 90.62 80 ASP A C 1
ATOM 581 O O . ASP A 1 80 ? 11.026 6.702 -2.203 1.00 90.62 80 ASP A O 1
ATOM 585 N N . CYS A 1 81 ? 8.887 6.020 -2.239 1.00 81.88 81 CYS A N 1
ATOM 586 C CA . CYS A 1 81 ? 8.373 7.230 -2.865 1.00 81.88 81 CYS A CA 1
ATOM 587 C C . CYS A 1 81 ? 8.555 8.473 -1.983 1.00 81.88 81 CYS A C 1
ATOM 589 O O . CYS A 1 81 ? 8.916 9.527 -2.488 1.00 81.88 81 CYS A O 1
ATOM 591 N N . VAL A 1 82 ? 8.294 8.382 -0.674 1.00 79.62 82 VAL A N 1
ATOM 592 C CA . VAL A 1 82 ? 8.323 9.578 0.186 1.00 79.62 82 VAL A CA 1
ATOM 593 C C . VAL A 1 82 ? 9.754 10.059 0.364 1.00 79.62 82 VAL A C 1
ATOM 595 O O . VAL A 1 82 ? 9.984 11.257 0.254 1.00 79.62 82 VAL A O 1
ATOM 598 N N . SER A 1 83 ? 10.708 9.147 0.582 1.00 81.00 83 SER A N 1
ATOM 599 C CA . SER A 1 83 ? 12.117 9.530 0.719 1.00 81.00 83 SER A CA 1
ATOM 600 C C . SER A 1 83 ? 12.625 10.209 -0.554 1.00 81.00 83 SER A C 1
ATOM 602 O O . SER A 1 83 ? 13.104 11.337 -0.467 1.00 81.00 83 SER A O 1
ATOM 604 N N . CYS A 1 84 ? 12.382 9.620 -1.734 1.00 75.94 84 CYS A N 1
ATOM 605 C CA . CYS A 1 84 ? 12.773 10.234 -3.006 1.00 75.94 84 CYS A CA 1
ATOM 606 C C . CYS A 1 84 ? 12.140 11.623 -3.202 1.00 75.94 84 CYS A C 1
ATOM 608 O O . CYS A 1 84 ? 12.834 12.579 -3.524 1.00 75.94 84 CYS A O 1
ATOM 610 N N . HIS A 1 85 ? 10.843 11.779 -2.925 1.00 81.44 85 HIS A N 1
ATOM 611 C CA . HIS A 1 85 ? 10.1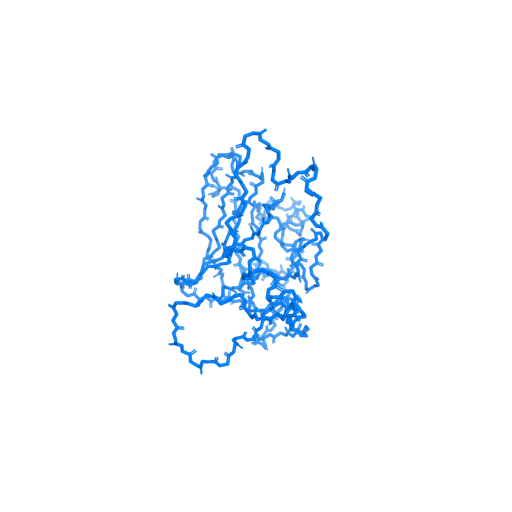61 13.070 -3.076 1.00 81.44 85 HIS A CA 1
ATOM 612 C C . HIS A 1 85 ? 10.527 14.104 -1.994 1.00 81.44 85 HIS A C 1
ATOM 614 O O . HIS A 1 85 ? 10.269 15.291 -2.173 1.00 81.44 85 HIS A O 1
ATOM 620 N N . THR A 1 86 ? 11.131 13.693 -0.874 1.00 79.25 86 THR A N 1
ATOM 621 C CA . THR A 1 86 ? 11.729 14.633 0.088 1.00 79.25 86 THR A CA 1
ATOM 622 C C . THR A 1 86 ? 13.160 15.022 -0.269 1.00 79.25 86 THR A C 1
ATOM 624 O O . THR A 1 86 ? 13.559 16.150 0.009 1.00 79.25 86 THR A O 1
ATOM 627 N N . GLU A 1 87 ? 13.933 14.123 -0.878 1.00 69.19 87 GLU A N 1
ATOM 628 C CA . GLU A 1 87 ? 15.313 14.393 -1.299 1.00 69.19 87 GLU A CA 1
ATOM 629 C C . GLU A 1 87 ? 15.367 15.358 -2.492 1.00 69.19 87 GLU A C 1
ATOM 631 O O . GLU A 1 87 ? 16.214 16.245 -2.508 1.00 69.19 87 GLU A O 1
ATOM 636 N N . GLU A 1 88 ? 14.405 15.263 -3.413 1.00 64.69 88 GLU A N 1
ATOM 637 C CA . GLU A 1 88 ? 14.287 16.138 -4.592 1.00 64.69 88 GLU A CA 1
ATOM 638 C C . GLU A 1 88 ? 13.490 17.437 -4.317 1.00 64.69 88 GLU A C 1
ATOM 640 O O . GLU A 1 88 ? 13.174 18.196 -5.228 1.00 64.69 88 GLU A O 1
ATOM 645 N N . SER A 1 89 ? 13.147 17.725 -3.055 1.00 60.56 89 SER A N 1
ATOM 646 C CA . SER A 1 89 ? 12.222 18.813 -2.668 1.00 60.56 89 SER A CA 1
ATOM 647 C C . SER A 1 89 ? 12.736 20.251 -2.861 1.00 60.56 89 SER A C 1
ATOM 649 O O . SER A 1 89 ? 12.030 21.199 -2.513 1.00 60.56 89 SER A O 1
ATOM 651 N N . ASP A 1 90 ? 13.940 20.430 -3.412 1.00 60.81 90 ASP A N 1
ATOM 652 C CA . ASP A 1 90 ? 14.479 21.747 -3.777 1.00 60.81 90 ASP A CA 1
ATOM 653 C C . ASP A 1 90 ? 13.791 22.343 -5.028 1.00 60.81 90 ASP A C 1
ATOM 655 O O . ASP A 1 90 ? 13.954 23.535 -5.301 1.00 60.81 90 ASP A O 1
ATOM 659 N N . ASP A 1 91 ? 12.993 21.544 -5.748 1.00 62.31 91 ASP A N 1
ATOM 660 C CA . ASP A 1 91 ? 12.119 21.987 -6.835 1.00 62.31 91 ASP A CA 1
ATOM 661 C C . ASP A 1 91 ? 10.651 22.094 -6.377 1.00 62.31 91 ASP A C 1
ATOM 663 O O . ASP A 1 91 ? 10.041 21.128 -5.913 1.00 62.31 91 ASP A O 1
ATOM 667 N N . ASP A 1 92 ? 10.044 23.272 -6.584 1.00 62.91 92 ASP A N 1
ATOM 668 C CA . ASP A 1 92 ? 8.636 23.579 -6.255 1.00 62.91 92 ASP A CA 1
ATOM 669 C C . ASP A 1 92 ? 7.615 22.675 -6.992 1.00 62.91 92 ASP A C 1
ATOM 671 O O . ASP A 1 92 ? 6.424 22.680 -6.666 1.00 62.91 92 ASP A O 1
ATOM 675 N N . ASP A 1 93 ? 8.071 21.903 -7.983 1.00 69.19 93 AS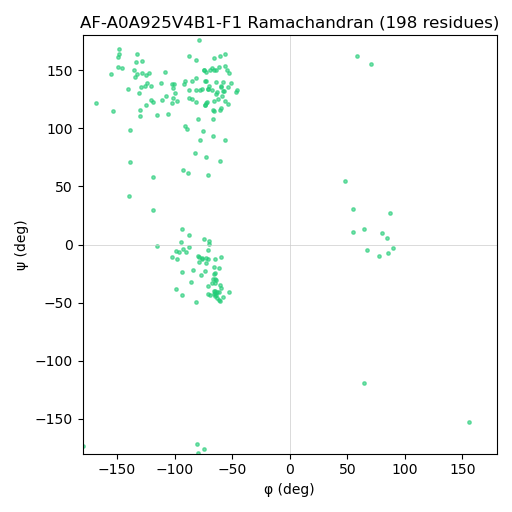P A N 1
ATOM 676 C CA . ASP A 1 93 ? 7.262 20.991 -8.796 1.00 69.19 93 ASP A CA 1
ATOM 677 C C . ASP A 1 93 ? 7.220 19.547 -8.244 1.00 69.19 93 ASP A C 1
ATOM 679 O O . ASP A 1 93 ? 6.485 18.710 -8.779 1.00 69.19 93 ASP A O 1
ATOM 683 N N . VAL A 1 94 ? 7.954 19.230 -7.165 1.00 75.56 94 VAL A N 1
ATOM 684 C CA . VAL A 1 94 ? 7.943 17.885 -6.562 1.00 75.56 94 VAL A CA 1
ATOM 685 C C . VAL A 1 94 ? 6.723 17.702 -5.648 1.00 75.56 94 VAL A C 1
ATOM 687 O O . VAL A 1 94 ? 6.540 18.449 -4.683 1.00 75.56 94 VAL A O 1
ATOM 690 N N . PRO A 1 95 ? 5.866 16.688 -5.893 1.00 79.19 95 PRO A N 1
ATOM 691 C CA . PRO A 1 95 ? 4.671 16.488 -5.088 1.00 79.19 95 PRO A CA 1
ATOM 692 C C . PRO A 1 95 ? 4.969 16.180 -3.619 1.00 79.19 95 PRO A C 1
ATOM 694 O O . PRO A 1 95 ? 5.704 15.247 -3.301 1.00 79.19 95 PRO A O 1
ATOM 697 N N . ASP A 1 96 ? 4.286 16.890 -2.722 1.00 86.19 96 ASP A N 1
ATOM 698 C CA . ASP A 1 96 ? 4.348 16.620 -1.290 1.00 86.19 96 ASP A CA 1
ATOM 699 C C . ASP A 1 96 ? 3.443 15.434 -0.909 1.00 86.19 96 ASP A C 1
ATOM 701 O O . ASP A 1 96 ? 2.209 15.537 -0.926 1.00 86.19 96 ASP A O 1
ATOM 705 N N . LEU A 1 97 ? 4.050 14.291 -0.578 1.00 90.69 97 LEU A N 1
ATOM 706 C CA . LEU A 1 97 ? 3.360 13.023 -0.322 1.00 90.69 97 LEU A CA 1
ATOM 707 C C . LEU A 1 97 ? 3.190 12.754 1.179 1.00 90.69 97 LEU A C 1
ATOM 709 O O . LEU A 1 97 ? 4.137 12.825 1.960 1.00 90.69 97 LEU A O 1
ATOM 713 N N . VAL A 1 98 ? 1.970 12.410 1.600 1.00 93.88 98 VAL A N 1
ATOM 714 C CA . VAL A 1 98 ? 1.659 11.961 2.972 1.00 93.88 98 VAL A CA 1
ATOM 715 C C . VAL A 1 98 ? 1.693 10.448 3.080 1.00 93.88 98 VAL A C 1
ATOM 717 O O . VAL A 1 98 ? 2.238 9.938 4.051 1.00 93.88 98 VAL A O 1
ATOM 720 N N . ILE A 1 99 ? 1.113 9.746 2.107 1.00 96.38 99 ILE A N 1
ATOM 721 C CA . ILE A 1 99 ? 1.118 8.285 2.006 1.00 96.38 99 ILE A CA 1
ATOM 722 C C . ILE A 1 99 ? 1.587 7.923 0.606 1.00 96.38 99 ILE A C 1
ATOM 724 O O . ILE A 1 99 ? 1.099 8.509 -0.359 1.00 96.38 99 ILE A O 1
ATOM 728 N N . ALA A 1 100 ? 2.474 6.941 0.486 1.00 96.19 100 ALA A N 1
ATOM 729 C CA . ALA A 1 100 ? 2.806 6.351 -0.799 1.00 96.19 100 ALA A CA 1
ATOM 730 C C . ALA A 1 100 ? 3.338 4.921 -0.662 1.00 96.19 100 ALA A C 1
ATOM 732 O O . ALA A 1 100 ? 4.029 4.579 0.304 1.00 96.19 100 ALA A O 1
ATOM 733 N N . GLY A 1 101 ? 3.036 4.094 -1.657 1.00 96.88 101 GLY A N 1
ATOM 734 C CA . GLY A 1 101 ? 3.522 2.725 -1.737 1.00 96.88 101 GLY A CA 1
ATOM 735 C C . GLY A 1 101 ? 3.049 1.996 -2.983 1.00 96.88 101 GLY A C 1
ATOM 736 O O . GLY A 1 101 ? 2.404 2.575 -3.857 1.00 96.88 101 GLY A O 1
ATOM 737 N N . THR A 1 102 ? 3.348 0.700 -3.032 1.00 98.19 102 THR A N 1
ATOM 738 C CA . THR A 1 102 ? 2.997 -0.176 -4.156 1.00 98.19 102 THR A CA 1
ATOM 739 C C . THR A 1 102 ? 2.330 -1.447 -3.654 1.00 98.19 102 THR A C 1
ATOM 741 O O . THR A 1 102 ? 2.862 -2.102 -2.758 1.00 98.19 102 THR A O 1
ATOM 744 N N . VAL A 1 103 ? 1.187 -1.814 -4.235 1.00 98.12 103 VAL A N 1
ATOM 745 C CA . VAL A 1 103 ? 0.531 -3.103 -3.973 1.00 98.12 103 VAL A CA 1
ATOM 746 C C . VAL A 1 103 ? 1.015 -4.130 -4.985 1.00 98.12 103 VAL A C 1
ATOM 748 O O . VAL A 1 103 ? 1.107 -3.830 -6.170 1.00 98.12 103 VAL A O 1
ATOM 751 N N . TYR A 1 104 ? 1.276 -5.351 -4.537 1.00 98.12 104 TYR A N 1
ATOM 752 C CA . TYR A 1 104 ? 1.798 -6.438 -5.354 1.00 98.12 104 TYR A CA 1
ATOM 753 C C . TYR A 1 104 ? 0.967 -7.725 -5.243 1.00 98.12 104 TYR A C 1
ATOM 755 O O . TYR A 1 104 ? 0.281 -7.921 -4.239 1.00 98.12 104 TYR A O 1
ATOM 763 N N . PRO A 1 105 ? 1.039 -8.635 -6.234 1.00 96.25 105 PRO A N 1
ATOM 764 C CA . PRO A 1 105 ? 0.469 -9.978 -6.113 1.00 96.25 105 PRO A CA 1
ATOM 765 C C . PRO A 1 105 ? 1.192 -10.846 -5.073 1.00 96.25 105 PRO A C 1
ATOM 767 O O . PRO A 1 105 ? 0.555 -11.660 -4.408 1.00 96.25 105 PRO A O 1
ATOM 770 N N . THR A 1 106 ? 2.507 -10.658 -4.903 1.00 96.56 106 THR A N 1
ATOM 771 C CA . THR A 1 106 ? 3.327 -11.425 -3.954 1.00 96.56 106 THR A CA 1
ATOM 772 C C . THR A 1 106 ? 4.238 -10.541 -3.098 1.00 96.56 106 THR A C 1
ATOM 774 O O . THR A 1 106 ? 4.454 -9.363 -3.386 1.00 96.56 106 THR A O 1
ATOM 777 N N . ALA A 1 107 ? 4.760 -11.090 -1.999 1.00 96.56 107 ALA A N 1
ATOM 778 C CA . ALA A 1 107 ? 5.524 -10.339 -1.006 1.00 96.56 107 ALA A CA 1
ATOM 779 C C . ALA A 1 107 ? 6.976 -10.050 -1.407 1.00 96.56 107 ALA A C 1
ATOM 781 O O . ALA A 1 107 ? 7.604 -9.197 -0.784 1.00 96.56 107 ALA A O 1
ATOM 782 N N . HIS A 1 108 ? 7.518 -10.722 -2.425 1.00 97.44 108 HIS A N 1
ATOM 783 C CA . HIS A 1 108 ? 8.952 -10.681 -2.740 1.00 97.44 108 HIS A CA 1
ATOM 784 C C . HIS A 1 108 ? 9.266 -10.123 -4.132 1.00 97.44 108 HIS A C 1
ATOM 786 O O . HIS A 1 108 ? 10.286 -10.437 -4.749 1.00 97.44 108 HIS A O 1
ATOM 792 N N . GLU A 1 109 ? 8.413 -9.223 -4.612 1.00 98.00 109 GLU A N 1
ATOM 793 C CA . GLU A 1 109 ? 8.565 -8.602 -5.927 1.00 98.00 109 GLU A CA 1
ATOM 794 C C . GLU A 1 109 ? 9.745 -7.611 -5.939 1.00 98.00 109 GLU A C 1
ATOM 796 O O . GLU A 1 109 ? 9.900 -6.801 -5.006 1.00 98.00 109 GLU A O 1
ATOM 801 N N . PRO A 1 110 ? 10.607 -7.651 -6.970 1.00 97.25 110 PRO A N 1
ATOM 802 C CA . PRO A 1 110 ? 11.721 -6.720 -7.098 1.00 97.25 110 PRO A CA 1
ATOM 803 C C . PRO A 1 110 ? 11.228 -5.285 -7.314 1.00 97.25 110 PRO A C 1
ATOM 805 O O . PRO A 1 110 ? 10.089 -5.050 -7.715 1.00 97.25 110 PRO A O 1
ATOM 808 N N . ASN A 1 111 ? 12.099 -4.309 -7.041 1.00 96.56 111 ASN A N 1
ATOM 809 C CA . ASN A 1 111 ? 11.838 -2.929 -7.457 1.00 96.56 111 ASN A CA 1
ATOM 810 C C . ASN A 1 111 ? 11.606 -2.874 -8.967 1.00 96.56 111 ASN A C 1
ATOM 812 O O . ASN A 1 111 ? 12.113 -3.712 -9.714 1.00 96.56 111 ASN A O 1
ATOM 816 N N . ASP A 1 112 ? 10.852 -1.867 -9.388 1.00 95.94 112 ASP A N 1
ATOM 817 C CA . ASP A 1 112 ? 10.516 -1.580 -10.776 1.00 95.94 112 ASP A CA 1
ATOM 818 C C . ASP A 1 112 ? 9.615 -2.640 -11.439 1.00 95.94 112 ASP A C 1
ATOM 820 O O . ASP A 1 112 ? 9.129 -2.406 -12.537 1.00 95.94 112 ASP A O 1
ATOM 824 N N . CYS A 1 113 ? 9.291 -3.760 -10.783 1.00 97.50 113 CYS A N 1
ATOM 825 C CA . CYS A 1 113 ? 8.253 -4.674 -11.260 1.00 97.50 113 CYS A CA 1
ATOM 826 C C . CYS A 1 113 ? 6.865 -4.048 -11.096 1.00 97.50 113 CYS A C 1
ATOM 828 O O . CYS A 1 113 ? 6.551 -3.520 -10.027 1.00 97.50 113 CYS A O 1
ATOM 830 N N . TYR A 1 114 ? 6.017 -4.130 -12.120 1.00 97.19 114 TYR A N 1
ATOM 831 C CA . TYR A 1 114 ? 4.651 -3.619 -12.040 1.00 97.19 114 TYR A CA 1
ATOM 832 C C . TYR A 1 114 ? 3.844 -4.396 -11.003 1.00 97.19 114 TYR A C 1
ATOM 834 O O . TYR A 1 114 ? 3.824 -5.629 -11.009 1.00 97.19 114 TYR A O 1
ATOM 842 N N . GLY A 1 115 ? 3.191 -3.648 -10.116 1.00 97.25 115 GLY A N 1
ATOM 843 C CA . GLY A 1 115 ? 2.358 -4.178 -9.052 1.00 97.25 115 GLY A CA 1
ATOM 844 C C . GLY A 1 115 ? 0.954 -4.577 -9.504 1.00 97.25 115 GLY A C 1
ATOM 845 O O . GLY A 1 115 ? 0.612 -4.595 -10.687 1.00 97.25 115 GLY A O 1
ATOM 846 N N . ALA A 1 116 ? 0.116 -4.900 -8.524 1.00 96.75 116 ALA A N 1
ATOM 847 C CA . ALA A 1 116 ? -1.279 -5.241 -8.731 1.00 96.75 116 ALA A CA 1
ATOM 848 C C . ALA A 1 116 ? -2.114 -3.982 -8.995 1.00 96.75 116 ALA A C 1
ATOM 850 O O . ALA A 1 116 ? -2.040 -2.998 -8.259 1.00 96.75 116 ALA A O 1
ATOM 851 N N . SER A 1 117 ? -2.967 -4.044 -10.016 1.00 92.81 117 SER A N 1
ATOM 852 C CA . SER A 1 117 ? -3.994 -3.040 -10.278 1.00 92.81 117 SER A CA 1
ATOM 853 C C . SER A 1 117 ? -5.281 -3.730 -10.731 1.00 92.81 117 SER A C 1
ATOM 855 O O . SER A 1 117 ? -5.260 -4.660 -11.536 1.00 92.81 117 SER A O 1
ATOM 857 N N . SER A 1 118 ? -6.412 -3.319 -10.162 1.00 92.94 118 SER A N 1
ATOM 858 C CA . SER A 1 118 ? -7.740 -3.824 -10.517 1.00 92.94 118 SER A CA 1
ATOM 859 C C . SER A 1 118 ? -8.773 -2.716 -10.296 1.00 92.94 118 SER A C 1
ATOM 861 O O . SER A 1 118 ? -8.520 -1.742 -9.582 1.00 92.94 118 SER A O 1
ATOM 863 N N . VAL A 1 119 ? -9.952 -2.854 -10.905 1.00 92.88 119 VAL A N 1
ATOM 864 C CA . VAL A 1 119 ? -11.053 -1.894 -10.717 1.00 92.88 119 VAL A CA 1
ATOM 865 C C . VAL A 1 119 ? -11.593 -1.890 -9.287 1.00 92.88 119 VAL A C 1
ATOM 867 O O . VAL A 1 119 ? -12.083 -0.852 -8.835 1.00 92.88 119 VAL A O 1
ATOM 870 N N . ASP A 1 120 ? -11.433 -2.996 -8.562 1.00 96.31 120 ASP A N 1
ATOM 871 C CA . ASP A 1 120 ? -11.947 -3.198 -7.206 1.00 96.31 120 ASP A CA 1
ATOM 872 C C . ASP A 1 120 ? -10.857 -3.054 -6.130 1.00 96.31 120 ASP A C 1
ATOM 874 O O . ASP A 1 120 ? -11.177 -2.931 -4.948 1.00 96.31 120 ASP A O 1
ATOM 878 N N . LEU A 1 121 ? -9.581 -2.992 -6.530 1.00 98.00 121 LEU A N 1
ATOM 879 C CA . LEU A 1 121 ? -8.441 -2.885 -5.627 1.00 98.00 121 LEU A CA 1
ATOM 880 C C . LEU A 1 121 ? -8.365 -1.494 -4.990 1.00 98.00 121 LEU A C 1
ATOM 882 O O . LEU A 1 121 ? -8.266 -0.475 -5.680 1.00 98.00 121 LEU A O 1
ATOM 886 N N . ARG A 1 122 ? -8.372 -1.439 -3.660 1.00 98.31 122 ARG A N 1
ATOM 887 C CA . ARG A 1 122 ? -8.241 -0.215 -2.865 1.00 98.31 122 ARG A CA 1
ATOM 888 C C . ARG A 1 122 ? -7.249 -0.416 -1.730 1.00 98.31 122 ARG A C 1
ATOM 890 O O . ARG A 1 122 ? -7.208 -1.471 -1.103 1.00 98.31 122 ARG A O 1
ATOM 897 N N . VAL A 1 123 ? -6.496 0.632 -1.421 1.00 98.50 123 VAL A N 1
ATOM 898 C CA . VAL A 1 123 ? -5.705 0.740 -0.193 1.00 98.50 123 VAL A CA 1
ATOM 899 C C . VAL A 1 123 ? -6.416 1.717 0.722 1.00 98.50 123 VAL A C 1
ATOM 901 O O . VAL A 1 123 ? -6.517 2.907 0.427 1.00 98.50 123 VAL A O 1
ATOM 904 N N . ILE A 1 124 ? -6.941 1.199 1.822 1.00 98.44 124 ILE A N 1
ATOM 905 C CA . ILE A 1 124 ? -7.660 1.983 2.813 1.00 98.44 124 ILE A CA 1
ATOM 906 C C . ILE A 1 124 ? -6.699 2.314 3.947 1.00 98.44 124 ILE A C 1
ATOM 908 O O . ILE A 1 124 ? -6.109 1.414 4.552 1.00 98.44 124 ILE A O 1
ATOM 912 N N . VAL A 1 125 ? -6.548 3.605 4.227 1.00 98.56 125 VAL A N 1
ATOM 913 C CA . VAL A 1 125 ? -5.626 4.117 5.241 1.00 98.56 125 VAL A CA 1
ATOM 914 C C . VAL A 1 125 ? -6.404 4.972 6.222 1.00 98.56 125 VAL A C 1
ATOM 916 O O . VAL A 1 125 ? -6.984 5.988 5.845 1.00 98.56 125 VAL A O 1
ATOM 919 N N . GLN A 1 126 ? -6.385 4.578 7.489 1.00 98.38 126 GLN A N 1
ATOM 920 C CA . GLN A 1 126 ? -6.979 5.335 8.579 1.00 98.38 126 GLN A CA 1
ATOM 921 C C . GLN A 1 126 ? -5.884 5.966 9.437 1.00 98.38 126 GLN A C 1
ATOM 923 O O . GLN A 1 126 ? -4.992 5.268 9.924 1.00 98.38 126 GLN A O 1
ATOM 928 N N . SER A 1 127 ? -5.971 7.275 9.676 1.00 98.06 127 SER A N 1
ATOM 929 C CA . SER A 1 127 ? -5.178 7.931 10.715 1.00 98.06 127 SER A CA 1
ATOM 930 C C . SER A 1 127 ? -5.750 7.569 12.076 1.00 98.06 127 SER A C 1
ATOM 932 O O . SER A 1 127 ? -6.893 7.888 12.387 1.00 98.06 127 SER A O 1
ATOM 934 N N . MET A 1 128 ? -4.946 6.947 12.930 1.00 97.12 128 MET A N 1
ATOM 935 C CA . MET A 1 128 ? -5.344 6.677 14.313 1.00 97.12 128 MET A CA 1
ATOM 936 C C . MET A 1 128 ? -5.283 7.934 15.191 1.00 97.12 128 MET A C 1
ATOM 938 O O . MET A 1 128 ? -5.791 7.926 16.310 1.00 97.12 128 MET A O 1
ATOM 942 N N . THR A 1 129 ? -4.657 9.004 14.693 1.00 95.62 129 THR A N 1
ATOM 943 C CA . THR A 1 129 ? -4.564 10.295 15.380 1.00 95.62 129 THR A CA 1
ATOM 944 C C . THR A 1 129 ? -5.837 11.115 15.191 1.00 95.62 129 THR A C 1
ATOM 946 O O . THR A 1 129 ? -6.390 11.594 16.180 1.00 95.62 129 THR A O 1
ATOM 949 N N . SER A 1 130 ? -6.323 11.270 13.953 1.00 96.38 130 SER A N 1
ATOM 950 C CA . SER A 1 130 ? -7.556 12.027 13.683 1.00 96.38 130 SER A CA 1
ATOM 951 C C . SER A 1 130 ? -8.816 11.154 13.622 1.00 96.38 130 SER A C 1
ATOM 953 O O . SER A 1 130 ? -9.914 11.647 13.866 1.00 96.38 130 SER A O 1
ATOM 955 N N . GLY A 1 131 ? -8.669 9.857 13.338 1.00 97.00 131 GLY A N 1
ATOM 956 C CA . GLY A 1 131 ? -9.768 8.923 13.082 1.00 97.00 131 GLY A CA 1
ATOM 957 C C . GLY A 1 131 ? -10.259 8.918 11.629 1.00 97.00 131 GLY A C 1
ATOM 958 O O . GLY A 1 131 ? -11.072 8.061 11.278 1.00 97.00 131 GLY A O 1
ATOM 959 N N . ASP A 1 132 ? -9.767 9.835 10.790 1.00 98.00 132 ASP A N 1
ATOM 960 C CA . ASP A 1 132 ? -10.155 9.933 9.382 1.00 98.00 132 ASP A CA 1
ATOM 961 C C . ASP A 1 132 ? -9.630 8.750 8.567 1.00 98.00 132 ASP A C 1
ATOM 963 O O . ASP A 1 132 ? -8.556 8.210 8.840 1.00 98.00 132 ASP A O 1
ATOM 967 N N . GLU A 1 133 ? -10.371 8.389 7.523 1.00 98.06 133 GLU A N 1
ATOM 968 C CA . GLU A 1 133 ? -10.039 7.314 6.592 1.00 98.06 133 GLU A CA 1
ATOM 969 C C . GLU A 1 133 ? -10.007 7.853 5.159 1.00 98.06 133 GLU A C 1
ATOM 971 O O . GLU A 1 133 ? -10.866 8.639 4.755 1.00 98.06 133 GLU A O 1
ATOM 976 N N . VAL A 1 134 ? -9.020 7.408 4.383 1.00 98.38 134 VAL A N 1
ATOM 977 C CA . VAL A 1 134 ? -8.926 7.657 2.942 1.00 98.38 134 VAL A CA 1
ATOM 978 C C . VAL A 1 134 ? -8.872 6.335 2.182 1.00 98.38 134 VAL A C 1
ATOM 980 O O . VAL A 1 134 ? -8.321 5.345 2.664 1.00 98.38 134 VAL A O 1
ATOM 983 N N . SER A 1 135 ? -9.431 6.330 0.972 1.00 98.00 135 SER A N 1
ATOM 984 C CA . SER A 1 135 ? -9.426 5.182 0.063 1.00 98.00 135 SER A CA 1
ATOM 985 C C . SER A 1 135 ? -8.630 5.523 -1.190 1.00 98.00 135 SER A C 1
ATOM 987 O O . SER A 1 135 ? -9.077 6.326 -2.008 1.00 98.00 135 SER A O 1
ATOM 989 N N . LEU A 1 136 ? -7.478 4.885 -1.362 1.00 97.88 136 LEU A N 1
ATOM 990 C CA . LEU A 1 136 ? -6.564 5.118 -2.476 1.00 97.88 136 LEU A CA 1
ATOM 991 C C . LEU A 1 136 ? -6.710 4.006 -3.516 1.00 97.88 136 LEU A C 1
ATOM 993 O O . LEU A 1 136 ? -6.822 2.831 -3.171 1.00 97.88 136 LEU A O 1
ATOM 997 N N . THR A 1 137 ? -6.715 4.371 -4.796 1.00 97.62 137 THR A N 1
ATOM 998 C CA . THR A 1 137 ? -6.764 3.403 -5.901 1.00 97.62 137 THR A CA 1
ATOM 999 C C . THR A 1 137 ? -5.366 3.263 -6.490 1.00 97.62 137 THR A C 1
ATOM 1001 O O . THR A 1 137 ? -4.819 4.277 -6.929 1.00 97.62 137 THR A O 1
ATOM 1004 N N . PRO A 1 138 ? -4.778 2.054 -6.513 1.00 97.69 138 PRO A N 1
ATOM 1005 C CA . PRO A 1 138 ? -3.526 1.830 -7.218 1.00 97.69 138 PRO A CA 1
ATOM 1006 C C . PRO A 1 138 ? -3.658 2.155 -8.710 1.00 97.69 138 PRO A C 1
ATOM 1008 O O . PRO A 1 138 ? -4.645 1.793 -9.352 1.00 97.69 138 PRO A O 1
ATOM 1011 N N . ASN A 1 139 ? -2.667 2.844 -9.266 1.00 95.69 139 ASN A N 1
ATOM 1012 C CA . ASN A 1 139 ? -2.574 3.111 -10.697 1.00 95.69 139 ASN A CA 1
ATOM 1013 C C . ASN A 1 139 ? -2.142 1.850 -11.473 1.00 95.69 139 ASN A C 1
ATOM 1015 O O . ASN A 1 139 ? -1.966 0.777 -10.899 1.00 95.69 139 ASN A O 1
ATOM 1019 N N . SER A 1 140 ? -1.936 1.967 -12.787 1.00 95.00 140 SER A N 1
ATOM 1020 C CA . SER A 1 140 ? -1.569 0.832 -13.651 1.00 95.00 140 SER A CA 1
ATOM 1021 C C . SER A 1 140 ? -0.235 0.158 -13.305 1.00 95.00 140 SER A C 1
ATOM 1023 O O . SER A 1 140 ? -0.025 -0.978 -13.711 1.00 95.00 140 SER A O 1
ATOM 1025 N N . SER A 1 141 ? 0.657 0.835 -12.577 1.00 95.88 141 SER A N 1
ATOM 1026 C CA . SER A 1 141 ? 1.926 0.267 -12.102 1.00 95.88 141 SER A CA 1
ATOM 1027 C C . SER A 1 141 ? 1.823 -0.299 -10.678 1.00 95.88 141 SER A C 1
ATOM 1029 O O . SER A 1 141 ? 2.815 -0.771 -10.127 1.00 95.88 141 SER A O 1
ATOM 1031 N N . GLY A 1 142 ? 0.629 -0.261 -10.076 1.00 97.31 142 GLY A N 1
ATOM 1032 C CA . GLY A 1 142 ? 0.342 -0.726 -8.717 1.00 97.31 142 GLY A CA 1
ATOM 1033 C C . GLY A 1 142 ? 0.641 0.295 -7.618 1.00 97.31 142 GLY A C 1
ATOM 1034 O O . GLY A 1 142 ? 0.513 -0.025 -6.435 1.00 97.31 142 GLY A O 1
ATOM 1035 N N . ASN A 1 143 ? 1.020 1.522 -7.982 1.00 97.06 143 ASN A N 1
ATOM 1036 C CA . ASN A 1 143 ? 1.351 2.571 -7.023 1.00 97.06 143 ASN A CA 1
ATOM 1037 C C . ASN A 1 143 ? 0.108 3.313 -6.543 1.00 97.06 143 ASN A C 1
ATOM 1039 O O . ASN A 1 143 ? -0.785 3.629 -7.326 1.00 97.06 143 ASN A O 1
ATOM 1043 N N . PHE A 1 144 ? 0.079 3.634 -5.257 1.00 96.88 144 PHE A N 1
ATOM 1044 C CA . PHE A 1 144 ? -0.929 4.485 -4.637 1.00 96.88 144 PHE A CA 1
ATOM 1045 C C . PHE A 1 144 ? -0.240 5.637 -3.914 1.00 96.88 144 PHE A C 1
ATOM 1047 O O . PHE A 1 144 ? 0.845 5.477 -3.354 1.00 96.88 144 PHE A O 1
ATOM 1054 N N . LEU A 1 145 ? -0.887 6.798 -3.919 1.00 95.00 145 LEU A N 1
ATOM 1055 C CA . LEU A 1 145 ? -0.349 8.013 -3.328 1.00 95.00 145 LEU A CA 1
ATOM 1056 C C . LEU A 1 145 ? -1.461 8.865 -2.720 1.00 95.00 145 LEU A C 1
ATOM 1058 O O . LEU A 1 145 ? -2.610 8.812 -3.159 1.00 95.00 145 LEU A O 1
ATOM 1062 N N . LEU A 1 146 ? -1.104 9.644 -1.706 1.00 95.62 146 LEU A N 1
ATOM 1063 C CA . LEU A 1 146 ? -1.920 10.703 -1.127 1.00 95.62 146 LEU A CA 1
ATOM 1064 C C . LEU A 1 146 ? -1.068 11.965 -1.042 1.00 95.62 146 LEU A C 1
ATOM 1066 O O . LEU A 1 146 ? -0.097 12.003 -0.280 1.00 95.62 146 LEU A O 1
ATOM 1070 N N . HIS A 1 147 ? -1.454 13.002 -1.779 1.00 93.12 147 HIS A N 1
ATOM 1071 C CA . HIS A 1 147 ? -0.824 14.311 -1.664 1.00 93.12 147 HIS A CA 1
ATOM 1072 C C . HIS A 1 147 ? -1.253 15.013 -0.377 1.00 93.12 147 HIS A C 1
ATOM 1074 O O . HIS A 1 147 ? -2.379 14.849 0.098 1.00 93.12 147 HIS A O 1
ATOM 1080 N N . ARG A 1 148 ? -0.379 15.858 0.175 1.00 91.44 148 ARG A N 1
ATOM 1081 C CA . ARG A 1 148 ? -0.691 16.627 1.386 1.00 91.44 148 ARG A CA 1
ATOM 1082 C C . ARG A 1 148 ? -1.887 17.554 1.223 1.00 91.44 148 ARG A C 1
ATOM 1084 O O . ARG A 1 148 ? -2.646 17.712 2.172 1.00 91.44 148 ARG A O 1
ATOM 1091 N N . GLY A 1 149 ? -2.070 18.126 0.034 1.00 92.12 149 GLY A N 1
ATOM 1092 C CA . GLY A 1 149 ? -3.222 18.977 -0.277 1.00 92.12 149 GLY A CA 1
ATOM 1093 C C . GLY A 1 149 ? -4.567 18.242 -0.254 1.00 92.12 149 GLY A C 1
ATOM 1094 O O . GLY A 1 149 ? -5.588 18.874 0.006 1.00 92.12 149 GLY A O 1
ATOM 1095 N N . ASP A 1 150 ? -4.558 16.922 -0.466 1.00 95.31 150 ASP A N 1
ATOM 1096 C CA . ASP A 1 150 ? -5.759 16.077 -0.509 1.00 95.31 150 ASP A CA 1
ATOM 1097 C C . ASP A 1 150 ? -6.025 15.357 0.823 1.00 95.31 150 ASP A C 1
ATOM 1099 O O . ASP A 1 150 ? -7.092 14.774 1.029 1.00 95.31 150 ASP A O 1
ATOM 1103 N N . ALA A 1 151 ? -5.052 15.372 1.737 1.00 96.31 151 ALA A N 1
ATOM 1104 C CA . ALA A 1 151 ? -5.164 14.716 3.028 1.00 96.31 151 ALA A CA 1
ATOM 1105 C C . ALA A 1 151 ? -6.103 15.497 3.973 1.00 96.31 151 ALA A C 1
ATOM 1107 O O . ALA A 1 151 ? -6.047 16.731 4.027 1.00 96.31 151 ALA A O 1
ATOM 1108 N N . PRO A 1 152 ? -6.935 14.807 4.780 1.00 96.44 152 PRO A N 1
ATOM 1109 C CA . PRO A 1 152 ? -7.701 15.451 5.841 1.00 96.44 152 PRO A CA 1
ATOM 1110 C C . PRO A 1 152 ? -6.808 16.253 6.799 1.00 96.44 152 PRO A C 1
ATOM 1112 O O . PRO A 1 152 ? -5.647 15.919 7.049 1.00 96.44 152 PRO A O 1
ATOM 1115 N N . SER A 1 153 ? -7.359 17.318 7.382 1.00 94.62 153 SER A N 1
ATOM 1116 C CA . SER A 1 153 ? -6.625 18.115 8.368 1.00 94.62 153 SER A CA 1
ATOM 1117 C C . SER A 1 153 ? -6.266 17.263 9.588 1.00 94.62 153 SER A C 1
ATOM 1119 O O . SER A 1 153 ? -7.141 16.677 10.219 1.00 94.62 153 SER A O 1
ATOM 1121 N N . GLY A 1 154 ? -4.978 17.208 9.935 1.00 92.62 154 GLY A N 1
ATOM 1122 C CA . GLY A 1 154 ? -4.490 16.383 11.043 1.00 92.62 154 GLY A CA 1
ATOM 1123 C C . GLY A 1 154 ? -4.303 14.900 10.702 1.00 92.62 154 GLY A C 1
ATOM 1124 O O . GLY A 1 154 ? -4.046 14.114 11.613 1.00 92.62 154 GLY A O 1
ATOM 1125 N N . PHE A 1 155 ? -4.386 14.519 9.422 1.00 97.00 155 PHE A N 1
ATOM 1126 C CA . PHE A 1 155 ? -4.119 13.158 8.960 1.00 97.00 155 PHE A CA 1
ATOM 1127 C C . PHE A 1 155 ? -2.637 12.800 9.143 1.00 97.00 155 PHE A C 1
ATOM 1129 O O . PHE A 1 155 ? -1.781 13.099 8.311 1.00 97.00 155 PHE A O 1
ATOM 1136 N N . ALA A 1 156 ? -2.332 12.187 10.284 1.00 95.94 156 ALA A N 1
ATOM 1137 C CA . ALA A 1 156 ? -0.978 11.903 10.745 1.00 95.94 156 ALA A CA 1
ATOM 1138 C C . ALA A 1 156 ? -0.866 10.457 11.254 1.00 95.94 156 ALA A C 1
ATOM 1140 O O . ALA A 1 156 ? -1.880 9.874 11.659 1.00 95.94 156 ALA A O 1
ATOM 1141 N N . PRO A 1 157 ? 0.343 9.866 11.271 1.00 95.19 157 PRO A N 1
ATOM 1142 C CA . PRO A 1 157 ? 0.544 8.539 11.840 1.00 95.19 157 PRO A CA 1
ATOM 1143 C C . PRO A 1 157 ? 0.174 8.503 13.338 1.00 95.19 157 PRO A C 1
ATOM 1145 O O . PRO A 1 157 ? 0.119 9.555 13.985 1.00 95.19 157 PRO A O 1
ATOM 1148 N N . PRO A 1 158 ? -0.053 7.309 13.916 1.00 97.38 158 PRO A N 1
ATOM 1149 C CA . PRO A 1 158 ? 0.059 6.001 13.269 1.00 97.38 158 PRO A CA 1
ATOM 1150 C C . PRO A 1 158 ? -1.105 5.701 12.316 1.00 97.38 158 PRO A C 1
ATOM 1152 O O . PRO A 1 158 ? -2.218 6.186 12.514 1.00 97.38 158 PRO A O 1
ATOM 1155 N N . PHE A 1 159 ? -0.837 4.908 11.277 1.00 97.75 159 PHE A N 1
ATOM 1156 C CA . PHE A 1 159 ? -1.814 4.565 10.244 1.00 97.75 159 PHE A CA 1
ATOM 1157 C C . PHE A 1 159 ? -2.225 3.095 10.315 1.00 97.75 159 PHE A C 1
ATOM 1159 O O . PHE A 1 159 ? -1.381 2.205 10.205 1.00 97.75 159 PHE A O 1
ATOM 1166 N N . GLN A 1 160 ? -3.523 2.830 10.438 1.00 98.00 160 GLN A N 1
ATOM 1167 C CA . GLN A 1 160 ? -4.073 1.496 10.215 1.00 98.00 160 GLN A CA 1
ATOM 1168 C C . GLN A 1 160 ? -4.325 1.324 8.716 1.00 98.00 160 GLN A C 1
ATOM 1170 O O . GLN A 1 160 ? -5.010 2.143 8.105 1.00 98.00 160 GLN A O 1
ATOM 1175 N N . VAL A 1 161 ? -3.766 0.270 8.122 1.00 98.00 161 VAL A N 1
ATOM 1176 C CA . VAL A 1 161 ? -3.845 0.029 6.674 1.00 98.00 161 VAL A CA 1
ATOM 1177 C C . VAL A 1 161 ? -4.522 -1.306 6.408 1.00 98.00 161 VAL A C 1
ATOM 1179 O O . VAL A 1 161 ? -4.202 -2.304 7.058 1.00 98.00 16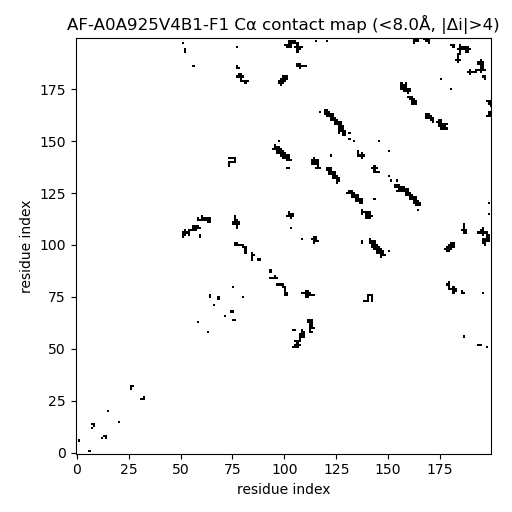1 VAL A O 1
ATOM 1182 N N . ARG A 1 162 ? -5.432 -1.335 5.435 1.00 97.94 162 ARG A N 1
ATOM 1183 C CA . ARG A 1 162 ? -5.918 -2.570 4.809 1.00 97.94 162 ARG A CA 1
ATOM 1184 C C . ARG A 1 162 ? -5.918 -2.429 3.293 1.00 97.94 162 ARG A C 1
ATOM 1186 O O . ARG A 1 162 ? -6.179 -1.351 2.765 1.00 97.94 162 ARG A O 1
ATOM 1193 N N . VAL A 1 163 ? -5.663 -3.531 2.607 1.00 98.31 163 VAL A N 1
ATOM 1194 C CA . VAL A 1 163 ? -5.869 -3.647 1.162 1.00 98.31 163 VAL A CA 1
ATOM 1195 C C . VAL A 1 163 ? -7.167 -4.408 0.943 1.00 98.31 163 VAL A C 1
ATOM 1197 O O . VAL A 1 163 ? -7.407 -5.401 1.623 1.00 98.31 163 VAL A O 1
ATOM 1200 N N . VAL A 1 164 ? -8.012 -3.940 0.034 1.00 97.88 164 VAL A N 1
ATOM 1201 C CA . VAL A 1 164 ? -9.306 -4.546 -0.298 1.00 97.88 164 VAL A CA 1
ATOM 1202 C C . VAL A 1 164 ? -9.340 -4.804 -1.797 1.00 97.88 164 VAL A C 1
ATOM 1204 O O . VAL A 1 164 ? -8.929 -3.935 -2.555 1.00 97.88 164 VAL A O 1
ATOM 1207 N N . ASP A 1 165 ? -9.817 -5.970 -2.221 1.00 96.69 165 ASP A N 1
ATOM 1208 C CA . ASP A 1 165 ? -10.065 -6.306 -3.627 1.00 96.69 165 ASP A CA 1
ATOM 1209 C C . ASP A 1 165 ? -11.391 -7.071 -3.728 1.00 96.69 165 ASP A C 1
ATOM 1211 O O . ASP A 1 165 ? -11.484 -8.263 -3.410 1.00 96.69 165 ASP A O 1
ATOM 1215 N N . GLY A 1 166 ? -12.451 -6.347 -4.091 1.00 94.44 166 GLY A N 1
ATOM 1216 C CA . GLY A 1 166 ? -13.822 -6.847 -4.026 1.00 94.44 166 GLY A CA 1
ATOM 1217 C C . GLY A 1 166 ? -14.251 -7.128 -2.582 1.00 94.44 166 GLY A C 1
ATOM 1218 O O . GLY A 1 166 ? -14.276 -6.226 -1.749 1.00 94.44 166 GLY A O 1
ATOM 1219 N N . GLU A 1 167 ? -14.597 -8.382 -2.286 1.00 93.44 167 GLU A N 1
ATOM 1220 C CA . GLU A 1 167 ? -14.999 -8.832 -0.940 1.00 93.44 167 GLU A CA 1
ATOM 1221 C C . GLU A 1 167 ? -13.819 -9.317 -0.081 1.00 93.44 167 GLU A C 1
ATOM 1223 O O . GLU A 1 167 ? -13.996 -9.630 1.096 1.00 93.44 167 GLU A O 1
ATOM 1228 N N . ARG A 1 168 ? -12.615 -9.406 -0.659 1.00 95.06 168 ARG A N 1
ATOM 1229 C CA . ARG A 1 168 ? -11.417 -9.868 0.046 1.00 95.06 168 ARG A CA 1
ATOM 1230 C C . ARG A 1 168 ? -10.694 -8.685 0.667 1.00 95.06 168 ARG A C 1
ATOM 1232 O O . ARG A 1 168 ? -10.545 -7.643 0.031 1.00 95.06 168 ARG A O 1
ATOM 1239 N N . GLU A 1 169 ? -10.178 -8.866 1.877 1.00 96.38 169 GLU A N 1
ATOM 1240 C CA . GLU A 1 169 ? -9.359 -7.860 2.546 1.00 96.38 169 GLU A CA 1
ATOM 1241 C C . GLU A 1 169 ? -8.112 -8.458 3.196 1.00 96.38 169 GLU A C 1
ATOM 1243 O O . GLU A 1 169 ? -8.093 -9.606 3.641 1.00 96.38 169 GLU A O 1
ATOM 1248 N N . ARG A 1 170 ? -7.061 -7.642 3.274 1.00 95.81 170 ARG A N 1
ATOM 1249 C CA . ARG A 1 170 ? -5.824 -7.941 3.988 1.00 95.81 170 ARG A CA 1
ATOM 1250 C C . ARG A 1 170 ? -5.477 -6.779 4.900 1.00 95.81 170 ARG A C 1
ATOM 1252 O O . ARG A 1 170 ? -5.117 -5.697 4.439 1.00 95.81 170 ARG A O 1
ATOM 1259 N N . LEU A 1 171 ? -5.590 -7.016 6.201 1.00 95.75 171 LEU A N 1
ATOM 1260 C CA . LEU A 1 171 ? -5.281 -6.037 7.236 1.00 95.75 171 LEU A CA 1
ATOM 1261 C C . LEU A 1 171 ? -3.796 -6.091 7.600 1.00 95.75 171 LEU A C 1
ATOM 1263 O O . LEU A 1 171 ? -3.249 -7.160 7.867 1.00 95.75 171 LEU A O 1
ATOM 1267 N N . MET A 1 172 ? -3.159 -4.927 7.675 1.00 93.81 172 MET A N 1
ATOM 1268 C CA . MET A 1 172 ? -1.822 -4.807 8.240 1.00 93.81 172 MET A CA 1
ATOM 1269 C C . MET A 1 172 ? -1.903 -4.939 9.772 1.00 93.81 172 MET A C 1
ATOM 1271 O O . MET A 1 172 ? -2.584 -4.135 10.413 1.00 93.81 172 MET A O 1
ATOM 1275 N N . PRO A 1 173 ? -1.229 -5.925 10.391 1.00 89.50 173 PRO A N 1
ATOM 1276 C CA . PRO A 1 173 ? -1.427 -6.235 11.809 1.00 89.50 173 PRO A CA 1
ATOM 1277 C C . PRO A 1 173 ? -0.811 -5.198 12.757 1.00 89.50 173 PRO A C 1
ATOM 1279 O O . PRO A 1 173 ? -1.218 -5.100 13.912 1.00 89.50 173 PRO A O 1
ATOM 1282 N N . ILE A 1 174 ? 0.180 -4.438 12.286 1.00 90.50 174 ILE A N 1
ATOM 1283 C CA . ILE A 1 174 ? 0.880 -3.412 13.060 1.00 90.50 174 ILE A CA 1
ATOM 1284 C C . ILE A 1 174 ? 0.649 -2.073 12.361 1.00 90.50 174 ILE A C 1
ATOM 1286 O O . ILE A 1 174 ? 1.014 -1.971 11.193 1.00 90.50 174 ILE A O 1
ATOM 1290 N N . PRO A 1 175 ? 0.087 -1.050 13.028 1.00 94.38 175 PRO A N 1
ATOM 1291 C CA . PRO A 1 175 ? -0.064 0.276 12.439 1.00 94.38 175 PRO A CA 1
ATOM 1292 C C . PRO A 1 175 ? 1.272 0.882 11.996 1.00 94.38 175 PRO A C 1
ATOM 1294 O O . PRO A 1 175 ? 2.280 0.786 12.698 1.00 94.38 175 PRO A O 1
ATOM 1297 N N . ALA A 1 176 ? 1.279 1.545 10.842 1.00 93.94 176 ALA A N 1
ATOM 1298 C CA . ALA A 1 176 ? 2.482 2.131 10.272 1.00 93.94 176 ALA A CA 1
ATOM 1299 C C . ALA A 1 176 ? 2.824 3.438 10.992 1.00 93.94 176 ALA A C 1
ATOM 1301 O O . ALA A 1 176 ? 1.971 4.306 11.182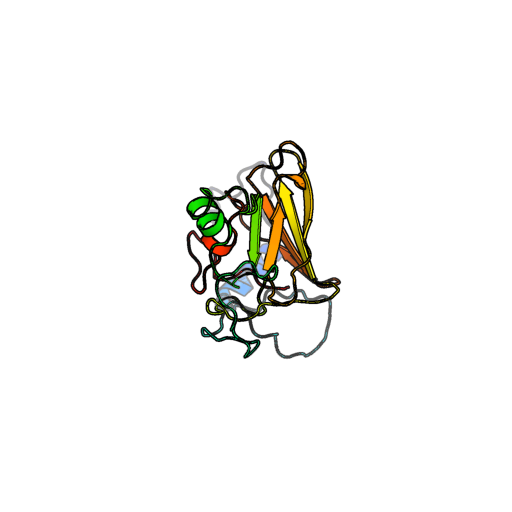 1.00 93.94 176 ALA A O 1
ATOM 1302 N N . ALA A 1 177 ? 4.092 3.594 11.369 1.00 94.12 177 ALA A N 1
ATOM 1303 C CA . ALA A 1 177 ? 4.589 4.799 12.033 1.00 94.12 177 ALA A CA 1
ATOM 1304 C C . ALA A 1 177 ? 4.853 5.968 11.064 1.00 94.12 177 ALA A C 1
ATOM 1306 O O . ALA A 1 177 ? 5.081 7.091 11.507 1.00 94.12 177 ALA A O 1
ATOM 1307 N N . ALA A 1 178 ? 4.826 5.713 9.755 1.00 92.75 178 ALA A N 1
ATOM 1308 C CA . ALA A 1 178 ? 5.041 6.691 8.697 1.00 92.75 178 ALA A CA 1
ATOM 1309 C C . ALA A 1 178 ? 4.222 6.315 7.455 1.00 92.75 178 ALA A C 1
ATOM 1311 O O . ALA A 1 178 ? 3.767 5.180 7.324 1.00 92.75 178 ALA A O 1
ATOM 1312 N N . GLY A 1 179 ? 4.050 7.268 6.539 1.00 93.62 179 GLY A N 1
ATOM 1313 C CA . GLY A 1 179 ? 3.339 7.053 5.279 1.00 93.62 179 GLY A CA 1
ATOM 1314 C C . GLY A 1 179 ? 4.193 6.540 4.119 1.00 93.62 179 GLY A C 1
ATOM 1315 O O . GLY A 1 179 ? 3.649 6.284 3.049 1.00 93.62 179 GLY A O 1
ATOM 1316 N N . SER A 1 180 ? 5.506 6.364 4.315 1.00 94.25 180 SER A N 1
ATOM 1317 C CA . SER A 1 180 ? 6.361 5.644 3.365 1.00 94.25 180 SER A CA 1
ATOM 1318 C C . SER A 1 180 ? 6.158 4.139 3.534 1.00 94.25 180 SER A C 1
ATOM 1320 O O . SER A 1 180 ? 6.822 3.492 4.348 1.00 94.25 180 SER A O 1
ATOM 1322 N N . CYS A 1 181 ? 5.210 3.562 2.798 1.00 95.38 181 CYS A N 1
ATOM 1323 C CA . CYS A 1 181 ? 4.917 2.137 2.920 1.00 95.38 181 CYS A CA 1
ATOM 1324 C C . CYS A 1 181 ? 6.118 1.296 2.469 1.00 95.38 181 CYS A C 1
ATOM 1326 O O . CYS A 1 181 ? 6.518 0.366 3.171 1.00 95.38 181 CYS A O 1
ATOM 1328 N N . ASN A 1 182 ? 6.739 1.661 1.343 1.00 95.31 182 ASN A N 1
ATOM 1329 C CA . ASN A 1 182 ? 7.865 0.924 0.763 1.00 95.31 182 ASN A CA 1
ATOM 1330 C C . ASN A 1 182 ? 9.169 1.059 1.579 1.00 95.31 182 ASN A C 1
ATOM 1332 O O . ASN A 1 182 ? 10.076 0.253 1.384 1.00 95.31 182 ASN A O 1
ATOM 1336 N N . GLY A 1 183 ? 9.247 1.993 2.538 1.00 92.50 183 GLY A N 1
ATOM 1337 C CA . GLY A 1 183 ? 10.351 2.068 3.502 1.00 92.50 183 GLY A CA 1
ATOM 1338 C C . GLY A 1 183 ? 10.420 0.857 4.447 1.00 92.50 183 GLY A C 1
ATOM 1339 O O . GLY A 1 183 ? 11.511 0.409 4.798 1.00 92.50 183 GLY A O 1
ATOM 1340 N N . CYS A 1 184 ? 9.270 0.275 4.814 1.00 94.69 184 CYS A N 1
ATOM 1341 C CA . CYS A 1 184 ? 9.198 -0.993 5.559 1.00 94.69 184 CYS A CA 1
ATOM 1342 C C . CYS A 1 184 ? 8.920 -2.190 4.636 1.00 94.69 184 CYS A C 1
ATOM 1344 O O . CYS A 1 184 ? 9.484 -3.270 4.814 1.00 94.69 184 CYS A O 1
ATOM 1346 N N . HIS A 1 185 ? 8.068 -1.998 3.630 1.00 96.75 185 HIS A N 1
ATOM 1347 C CA . HIS A 1 185 ? 7.627 -3.034 2.699 1.00 96.75 185 HIS A CA 1
ATOM 1348 C C . HIS A 1 185 ? 8.556 -3.160 1.479 1.00 96.75 185 HIS A C 1
ATOM 1350 O O . HIS A 1 185 ? 8.164 -2.948 0.326 1.00 96.75 185 HIS A O 1
ATOM 1356 N N . THR A 1 186 ? 9.818 -3.505 1.742 1.00 96.69 186 THR A N 1
ATOM 1357 C CA . THR A 1 186 ? 10.826 -3.796 0.708 1.00 96.69 186 THR A CA 1
ATOM 1358 C C . THR A 1 186 ? 10.641 -5.204 0.129 1.00 96.69 186 THR A C 1
ATOM 1360 O O . THR A 1 186 ? 9.822 -5.977 0.622 1.00 96.69 186 THR A O 1
ATOM 1363 N N . GLN A 1 187 ? 11.430 -5.577 -0.887 1.00 96.94 187 GLN A N 1
ATOM 1364 C CA . GLN A 1 187 ? 11.409 -6.933 -1.457 1.00 96.94 187 GLN A CA 1
ATOM 1365 C C . GLN A 1 187 ? 11.593 -8.025 -0.391 1.00 96.94 187 GLN A C 1
ATOM 1367 O O . GLN A 1 187 ? 10.928 -9.050 -0.441 1.00 96.94 187 GLN A O 1
ATOM 1372 N N . ALA A 1 188 ? 12.486 -7.816 0.576 1.00 95.69 188 ALA A N 1
ATOM 1373 C CA . ALA A 1 188 ? 12.731 -8.768 1.662 1.00 95.69 188 ALA A CA 1
ATOM 1374 C C . ALA A 1 188 ? 11.947 -8.434 2.943 1.00 95.69 188 ALA A C 1
ATOM 1376 O O . ALA A 1 188 ? 12.005 -9.186 3.913 1.00 95.69 188 ALA A O 1
ATOM 1377 N N . GLY A 1 189 ? 11.259 -7.290 2.962 1.00 94.06 189 GLY A N 1
ATOM 1378 C CA . GLY A 1 189 ? 10.737 -6.689 4.178 1.00 94.06 189 GLY A CA 1
ATOM 1379 C C . GLY A 1 189 ? 11.843 -6.123 5.073 1.00 94.06 189 GLY A C 1
ATOM 1380 O O . GLY A 1 189 ? 13.013 -6.506 5.025 1.00 94.06 189 GLY A O 1
ATOM 1381 N N . THR A 1 190 ? 11.482 -5.154 5.903 1.00 93.56 190 THR A N 1
ATOM 1382 C CA . THR A 1 190 ? 12.328 -4.657 6.990 1.00 93.56 190 THR A CA 1
ATOM 1383 C C . THR A 1 190 ? 11.448 -4.204 8.149 1.00 93.56 190 THR A C 1
ATOM 1385 O O . THR A 1 190 ? 10.229 -4.107 8.017 1.00 93.56 190 THR A O 1
ATOM 1388 N N . MET A 1 191 ? 12.044 -3.953 9.316 1.00 88.19 191 MET A N 1
ATOM 1389 C CA . MET A 1 191 ? 11.332 -3.429 10.492 1.00 88.19 191 MET A CA 1
ATOM 1390 C C . MET A 1 191 ? 10.107 -4.268 10.916 1.00 88.19 191 MET A C 1
ATOM 1392 O O . MET A 1 191 ? 9.145 -3.744 11.471 1.00 88.19 191 MET A O 1
ATOM 1396 N N . GLY A 1 192 ? 10.150 -5.582 10.670 1.00 86.31 192 GLY A N 1
ATOM 1397 C CA . GLY A 1 192 ? 9.072 -6.521 10.998 1.00 86.31 192 GLY A CA 1
ATOM 1398 C C . GLY A 1 192 ? 8.021 -6.716 9.900 1.00 86.31 192 GLY A C 1
ATOM 1399 O O . GLY A 1 192 ? 7.138 -7.554 10.072 1.00 86.31 192 GLY A O 1
ATOM 1400 N N . ALA A 1 193 ? 8.111 -6.005 8.772 1.00 93.00 193 ALA A N 1
ATOM 1401 C CA . ALA A 1 193 ? 7.317 -6.325 7.591 1.00 93.00 193 ALA A CA 1
ATOM 1402 C C . ALA A 1 193 ? 7.854 -7.607 6.919 1.00 93.00 193 ALA A C 1
ATOM 1404 O O . ALA A 1 193 ? 9.071 -7.774 6.837 1.00 93.00 193 ALA A O 1
ATOM 1405 N N . PRO A 1 194 ? 6.979 -8.495 6.412 1.00 93.50 194 PRO A N 1
ATOM 1406 C CA . PRO A 1 194 ? 7.391 -9.744 5.764 1.00 93.50 194 PRO A CA 1
ATOM 1407 C C . PRO A 1 194 ? 7.853 -9.563 4.308 1.00 93.50 194 PRO A C 1
ATOM 1409 O O . PRO A 1 194 ? 8.351 -10.505 3.710 1.00 93.50 194 PRO A O 1
ATOM 1412 N N . GLY A 1 195 ? 7.649 -8.384 3.718 1.00 96.25 195 GLY A N 1
ATOM 1413 C CA . GLY A 1 195 ? 7.861 -8.127 2.297 1.00 96.25 195 GLY A CA 1
ATOM 1414 C C . GLY A 1 195 ? 7.018 -6.948 1.826 1.00 96.25 195 GLY A C 1
ATOM 1415 O O . GLY A 1 195 ? 6.652 -6.082 2.626 1.00 96.25 195 GLY A O 1
ATOM 1416 N N . ARG A 1 196 ? 6.664 -6.941 0.542 1.00 97.56 196 ARG A N 1
ATOM 1417 C CA . ARG A 1 196 ? 5.784 -5.960 -0.105 1.00 97.56 196 ARG A CA 1
ATOM 1418 C C . ARG A 1 196 ? 4.406 -5.847 0.550 1.00 97.56 196 ARG A C 1
ATOM 1420 O O . ARG A 1 196 ? 3.976 -6.714 1.309 1.00 97.56 196 ARG A O 1
ATOM 1427 N N . VAL A 1 197 ? 3.693 -4.766 0.232 1.00 97.44 197 VAL A N 1
ATOM 1428 C CA . VAL A 1 197 ? 2.248 -4.683 0.475 1.00 97.44 197 VAL A CA 1
ATOM 1429 C C . VAL A 1 197 ? 1.569 -5.580 -0.553 1.00 97.44 197 VAL A C 1
ATOM 1431 O O . VAL A 1 197 ? 1.753 -5.390 -1.752 1.00 97.44 197 VAL A O 1
ATOM 1434 N N . VAL A 1 198 ? 0.808 -6.570 -0.096 1.00 97.06 198 VAL A N 1
ATOM 1435 C CA . VAL A 1 198 ? 0.263 -7.617 -0.969 1.00 97.06 198 VAL A CA 1
ATOM 1436 C C . VAL A 1 198 ? -1.255 -7.499 -1.075 1.00 97.06 198 VAL A C 1
ATOM 1438 O O . VAL A 1 198 ? -1.924 -7.235 -0.073 1.00 97.06 198 VAL A O 1
ATOM 1441 N N . ALA A 1 199 ? -1.790 -7.699 -2.279 1.00 96.06 199 ALA A N 1
ATOM 1442 C CA . ALA A 1 199 ? -3.226 -7.793 -2.515 1.00 96.06 199 ALA A CA 1
ATOM 1443 C C . ALA A 1 199 ? -3.854 -8.987 -1.750 1.00 96.06 199 ALA A C 1
ATOM 1445 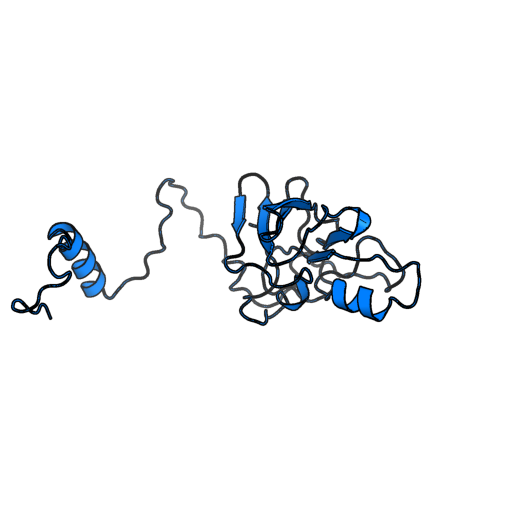O O . ALA A 1 199 ? -3.146 -9.951 -1.448 1.00 96.06 199 ALA A O 1
ATOM 1446 N N . PRO A 1 200 ? -5.150 -8.930 -1.392 1.00 93.00 200 PRO A N 1
ATOM 1447 C CA . PRO A 1 200 ? -5.815 -9.950 -0.579 1.00 93.00 200 PRO A CA 1
ATOM 1448 C C . PRO A 1 200 ? -5.854 -11.356 -1.170 1.00 93.00 200 PRO A C 1
ATOM 1450 O O . PRO A 1 200 ? -6.264 -11.523 -2.340 1.00 93.00 200 PRO A O 1
#

Foldseek 3Di:
DADPVQHPPDPPDDDDDPVVVVVVVVCVVVVVDPDDPDPPPDDDPDDPDPDLLPDDEDLPQPDFQPDDCPDDPLDKALDQLQVVLVVPVVDPPRFAFQAKHFAAQHFQYAIRRQHDADPQKWKWKAAPQVRDIDIWHRDRSRMTTDTPVRDPVPRADQIWIWIDGPPDIDTDPDGHNGRRQSVQAHNCGDPPDSHHNYHD

Sequence (200 aa):
MLDDAAPMPPAPGTRVPADELAIFQAWIEAGSPADACGVGGSESGGEPEPNPFDVDPVCTSEQYWGDDDDGDPRMHPGRDCVSCHTEESDDDDVPDLVIAGTVYPTAHEPNDCYGASSVDLRVIVQSMTSGDEVSLTPNSSGNFLLHRGDAPSGFAPPFQVRVVDGERERLMPIPAAAGSCNGCHTQAGTMGAPGRVVAP

Mean predicted aligned error: 12.15 Å